Protein AF-A0A0F0CRZ2-F1 (afdb_monomer)

Solvent-accessible surface area (backbone atoms only — not comparable to full-atom values): 10918 Å² total; per-residue (Å²): 108,71,67,59,51,49,55,34,51,49,51,34,52,50,52,48,50,34,50,44,50,25,23,50,21,54,46,50,38,55,60,55,34,72,72,48,60,83,66,59,29,62,54,48,46,52,38,51,53,52,29,52,48,37,40,54,72,48,34,58,74,41,31,73,68,48,52,87,48,74,66,40,56,54,31,52,51,51,42,49,52,55,59,74,70,57,76,67,85,46,76,68,34,54,68,47,47,63,57,47,53,49,29,52,48,48,27,56,50,27,50,51,52,50,50,54,52,41,63,48,61,76,58,69,66,58,56,53,51,52,56,49,53,49,51,53,53,57,57,54,57,67,71,61,86,58,101,47,66,72,57,52,52,52,52,52,48,54,51,50,49,54,50,50,53,53,50,52,52,44,67,54,35,44,36,38,60,41,70,99,79,31,63,70,60,56,54,43,55,49,41,55,52,56,72,69,48,80,83,130

Foldseek 3Di:
DVVLLVVLVVLLVVLLVLLLQLLVLLLVLLVLLVQDDPPLSVQLNVLSLQLLVCCQPPCLVCLLVLDDDPRNVVSLVSNVCSLVPDDDDDPSCVVSSVVSVVSSVSNVVSVVVNSVSQPDADPVVVVVVLVVVLVVVLVVLVVDDDPDVVVSCVVSVVSNVVSVVSVVSSVQRRRQSDDPNHNDSVSSVVSSVVSPPPDD

pLDDT: mean 85.34, std 9.95, range [37.59, 95.88]

Radius of gyration: 24.31 Å; Cα contacts (8 Å, |Δi|>4): 171; chains: 1; bounding box: 57×29×72 Å

Structure (mmCIF, N/CA/C/O backbone):
data_AF-A0A0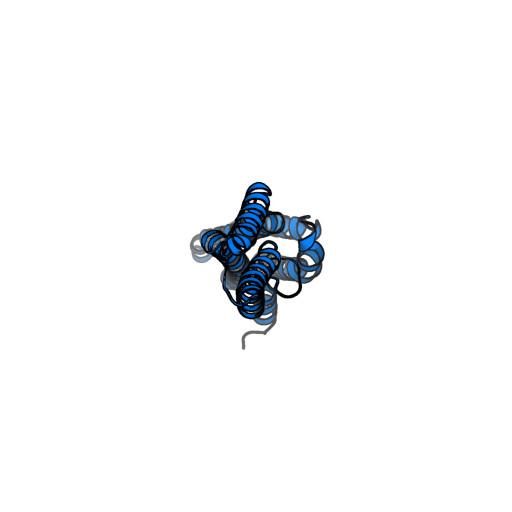F0CRZ2-F1
#
_entry.id   AF-A0A0F0CRZ2-F1
#
loop_
_atom_site.group_PDB
_atom_site.id
_atom_site.type_symbol
_atom_site.label_atom_id
_atom_site.label_alt_id
_atom_site.label_comp_id
_atom_site.label_asym_id
_atom_site.label_entity_id
_atom_site.label_seq_id
_atom_site.pdbx_PDB_ins_code
_atom_site.Cartn_x
_atom_site.Cartn_y
_atom_site.Cartn_z
_atom_site.occupancy
_atom_site.B_iso_or_equiv
_atom_site.auth_seq_id
_atom_site.auth_comp_id
_atom_site.auth_asym_id
_atom_site.auth_atom_id
_atom_site.pdbx_PDB_model_num
ATOM 1 N N . MET A 1 1 ? 15.630 11.771 -19.963 1.00 66.69 1 MET A N 1
ATOM 2 C CA . MET A 1 1 ? 15.440 10.400 -19.445 1.00 66.69 1 MET A CA 1
ATOM 3 C C . MET A 1 1 ? 15.588 10.324 -17.929 1.00 66.69 1 MET A C 1
ATOM 5 O O . MET A 1 1 ? 14.660 9.839 -17.307 1.00 66.69 1 MET A O 1
ATOM 9 N N . ALA A 1 2 ? 16.661 10.861 -17.325 1.00 78.25 2 ALA A N 1
ATOM 10 C CA . ALA A 1 2 ? 16.866 10.817 -15.865 1.00 78.25 2 ALA A CA 1
ATOM 11 C C . ALA A 1 2 ? 15.679 11.343 -15.028 1.00 78.25 2 ALA A C 1
ATOM 13 O O . ALA A 1 2 ? 15.342 10.747 -14.015 1.00 78.25 2 ALA A O 1
ATOM 14 N N . PHE A 1 3 ? 15.003 12.405 -15.483 1.00 82.06 3 PHE A N 1
ATOM 15 C CA . PHE A 1 3 ? 13.805 12.925 -14.813 1.00 82.06 3 PHE A CA 1
ATOM 16 C C . PHE A 1 3 ? 12.664 11.898 -14.734 1.00 82.06 3 PHE A C 1
ATOM 18 O O . PHE A 1 3 ? 12.083 11.722 -13.674 1.00 82.06 3 PHE A O 1
ATOM 25 N N . ILE A 1 4 ? 12.374 11.187 -15.829 1.00 82.56 4 ILE A N 1
ATOM 26 C CA . ILE A 1 4 ? 11.267 10.218 -15.868 1.00 82.56 4 ILE A CA 1
ATOM 27 C C . ILE A 1 4 ? 11.600 9.000 -15.008 1.00 82.56 4 ILE A C 1
ATOM 29 O O . ILE A 1 4 ? 10.761 8.585 -14.225 1.00 82.56 4 ILE A O 1
ATOM 33 N N . VAL A 1 5 ? 12.847 8.511 -15.065 1.00 83.12 5 VAL A N 1
ATOM 34 C CA . VAL A 1 5 ? 13.327 7.454 -14.155 1.00 83.12 5 VAL A CA 1
ATOM 35 C C . VAL A 1 5 ? 13.147 7.865 -12.691 1.00 83.12 5 VAL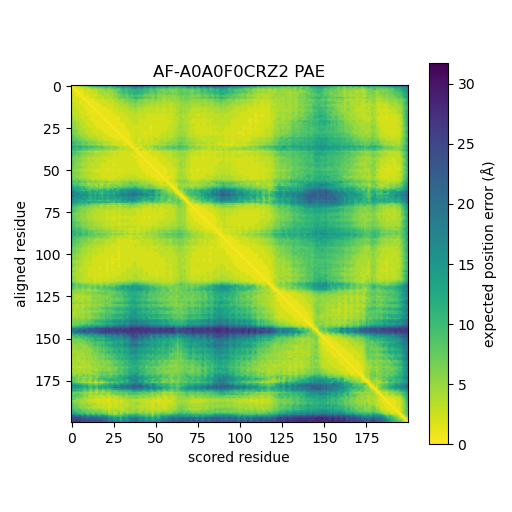 A C 1
ATOM 37 O O . VAL A 1 5 ? 12.744 7.049 -11.876 1.00 83.12 5 VAL A O 1
ATOM 40 N N . SER A 1 6 ? 13.425 9.127 -12.344 1.00 83.94 6 SER A N 1
ATOM 41 C CA . SER A 1 6 ? 13.250 9.619 -10.973 1.00 83.94 6 SER A CA 1
ATOM 42 C C . SER A 1 6 ? 11.786 9.639 -10.534 1.00 83.94 6 SER A C 1
ATOM 44 O O . SER A 1 6 ? 11.506 9.255 -9.406 1.00 83.94 6 SER A O 1
ATOM 46 N N . VAL A 1 7 ? 10.869 10.085 -11.401 1.00 84.62 7 VAL A N 1
ATOM 47 C CA . VAL A 1 7 ? 9.421 10.127 -11.110 1.00 84.62 7 VAL A CA 1
ATOM 48 C C . VAL A 1 7 ? 8.856 8.717 -10.937 1.00 84.62 7 VAL A C 1
ATOM 50 O O . VAL A 1 7 ? 8.055 8.462 -10.040 1.00 84.62 7 VAL A O 1
ATOM 53 N N . ASP A 1 8 ? 9.295 7.800 -11.788 1.00 82.88 8 ASP A N 1
ATOM 54 C CA . ASP A 1 8 ? 8.887 6.402 -11.766 1.00 82.88 8 ASP A CA 1
ATOM 55 C C . ASP A 1 8 ? 9.416 5.681 -10.514 1.00 82.88 8 ASP A C 1
ATOM 57 O O . ASP A 1 8 ? 8.663 5.073 -9.755 1.00 82.88 8 ASP A O 1
ATOM 61 N N . TYR A 1 9 ? 10.696 5.891 -10.189 1.00 85.62 9 TYR A N 1
ATOM 62 C CA . TYR A 1 9 ? 11.299 5.420 -8.942 1.00 85.62 9 TYR A CA 1
ATOM 63 C C . TYR A 1 9 ? 10.592 5.978 -7.697 1.00 85.62 9 TYR A C 1
ATOM 65 O O . TYR A 1 9 ? 10.345 5.244 -6.742 1.00 85.62 9 TYR A O 1
ATOM 73 N N . GLU A 1 10 ? 10.247 7.269 -7.687 1.00 86.44 10 GLU A N 1
ATOM 74 C CA . GLU A 1 10 ? 9.500 7.891 -6.588 1.00 86.44 10 GLU A CA 1
ATOM 75 C C . GLU A 1 10 ? 8.104 7.271 -6.434 1.00 86.44 10 GLU A C 1
ATOM 77 O O . GLU A 1 10 ? 7.669 6.999 -5.314 1.00 86.44 10 GLU A O 1
ATOM 82 N N . SER A 1 11 ? 7.436 6.976 -7.551 1.00 85.31 11 SER A N 1
ATOM 83 C CA . SER A 1 11 ? 6.132 6.307 -7.564 1.00 85.31 11 SER A CA 1
ATOM 84 C C . SER A 1 11 ? 6.228 4.886 -7.004 1.00 85.31 11 SER A C 1
ATOM 86 O O . SER A 1 11 ? 5.440 4.520 -6.133 1.00 85.31 11 SER A O 1
ATOM 88 N N . PHE A 1 12 ? 7.247 4.119 -7.403 1.00 85.56 12 PHE A N 1
ATOM 89 C CA . PHE A 1 12 ? 7.520 2.790 -6.852 1.00 85.56 12 PHE A CA 1
ATOM 90 C C . PHE A 1 12 ? 7.780 2.837 -5.337 1.00 85.56 12 PHE A C 1
ATOM 92 O O . PHE A 1 12 ? 7.162 2.108 -4.562 1.00 85.56 12 PHE A O 1
ATOM 99 N N . ARG A 1 13 ? 8.633 3.762 -4.880 1.00 89.00 13 ARG A N 1
ATOM 100 C CA . ARG A 1 13 ? 8.928 3.957 -3.449 1.00 89.00 13 ARG A CA 1
ATOM 101 C C . ARG A 1 13 ? 7.702 4.369 -2.642 1.00 89.00 13 ARG A C 1
ATOM 103 O O . ARG A 1 13 ? 7.552 3.949 -1.497 1.00 89.00 13 ARG A O 1
ATOM 110 N N . LYS A 1 14 ? 6.827 5.190 -3.221 1.00 90.00 14 LYS A N 1
ATOM 111 C CA . LYS A 1 14 ? 5.567 5.586 -2.589 1.00 90.00 14 LYS A CA 1
ATOM 112 C C . LYS A 1 14 ? 4.617 4.395 -2.446 1.00 90.00 14 LYS A C 1
ATOM 114 O O . LYS A 1 14 ? 3.981 4.269 -1.404 1.00 90.00 14 LYS A O 1
ATOM 119 N N . ALA A 1 15 ? 4.559 3.512 -3.444 1.00 87.94 15 ALA A N 1
ATOM 120 C CA . ALA A 1 15 ? 3.784 2.278 -3.361 1.00 87.94 15 ALA A CA 1
ATOM 121 C C . ALA A 1 15 ? 4.279 1.382 -2.211 1.00 87.94 15 ALA A C 1
ATOM 123 O O . ALA A 1 15 ? 3.467 0.961 -1.392 1.00 87.94 15 ALA A O 1
ATOM 124 N N . GLU A 1 16 ? 5.595 1.167 -2.078 1.00 89.06 16 GLU A N 1
ATOM 125 C CA . GLU A 1 16 ? 6.174 0.429 -0.938 1.00 89.06 16 GLU A CA 1
ATOM 126 C C . GLU A 1 16 ? 5.790 1.048 0.418 1.00 89.06 16 GLU A C 1
ATOM 128 O O . GLU A 1 16 ? 5.377 0.342 1.340 1.00 89.06 16 GLU A O 1
ATOM 133 N N . ASP A 1 17 ? 5.900 2.375 0.539 1.00 93.19 17 ASP A N 1
ATOM 134 C CA . ASP A 1 17 ? 5.592 3.106 1.773 1.00 93.19 17 ASP A CA 1
ATOM 135 C C . ASP A 1 17 ? 4.110 2.993 2.167 1.00 93.19 17 ASP A C 1
ATOM 137 O O . ASP A 1 17 ? 3.799 2.819 3.345 1.00 93.19 17 ASP A O 1
ATOM 141 N N . ILE A 1 18 ? 3.191 3.021 1.198 1.00 93.31 18 ILE A N 1
ATOM 142 C CA . ILE A 1 18 ? 1.753 2.828 1.442 1.00 93.31 18 ILE A CA 1
ATOM 143 C C . ILE A 1 18 ? 1.476 1.435 2.012 1.00 93.31 18 ILE A C 1
ATOM 145 O O . ILE A 1 18 ? 0.793 1.314 3.029 1.00 93.31 18 ILE A O 1
ATOM 149 N N . VAL A 1 19 ? 2.042 0.387 1.405 1.00 91.94 19 VAL A N 1
ATOM 150 C CA . VAL A 1 19 ? 1.852 -0.998 1.870 1.00 91.94 19 VAL A CA 1
ATOM 151 C C . VAL A 1 19 ? 2.420 -1.182 3.274 1.00 91.94 19 VAL A C 1
ATOM 153 O O . VAL A 1 19 ? 1.788 -1.793 4.137 1.00 91.94 19 VAL A O 1
ATOM 156 N N . PHE A 1 20 ? 3.591 -0.600 3.532 1.00 92.81 20 PHE A N 1
ATOM 157 C CA . PHE A 1 20 ? 4.205 -0.616 4.852 1.00 92.81 20 PHE A CA 1
ATOM 158 C C . PHE A 1 20 ? 3.351 0.120 5.896 1.00 92.81 20 PHE A C 1
ATOM 160 O O . PHE A 1 20 ? 3.160 -0.374 7.009 1.00 92.81 20 PHE A O 1
ATOM 167 N N . LYS A 1 21 ? 2.803 1.291 5.561 1.00 94.75 21 LYS A N 1
ATOM 168 C CA . LYS A 1 21 ? 1.919 2.053 6.456 1.00 94.75 21 LYS A CA 1
ATOM 169 C C . LYS A 1 21 ? 0.614 1.326 6.744 1.00 94.75 21 LYS A C 1
ATOM 171 O O . LYS A 1 21 ? 0.167 1.344 7.889 1.00 94.75 21 LYS A O 1
ATOM 176 N N . GLU A 1 22 ? 0.034 0.658 5.754 1.00 93.94 22 GLU A N 1
ATOM 177 C CA . GLU A 1 22 ? -1.162 -0.156 5.949 1.00 93.94 22 GLU A CA 1
ATOM 178 C C . GLU A 1 22 ? -0.896 -1.336 6.885 1.00 93.94 22 GLU A C 1
ATOM 180 O O . GLU A 1 22 ? -1.638 -1.526 7.848 1.00 93.94 22 GLU A O 1
ATOM 185 N N . ALA A 1 23 ? 0.196 -2.076 6.665 1.00 94.12 23 ALA A N 1
ATOM 186 C CA . ALA A 1 23 ? 0.606 -3.171 7.542 1.00 94.12 23 ALA A CA 1
ATOM 187 C C . ALA A 1 23 ? 0.804 -2.686 8.990 1.00 94.12 23 ALA A C 1
ATOM 189 O O . ALA A 1 23 ? 0.247 -3.260 9.926 1.00 94.12 23 ALA A O 1
ATOM 190 N N . ASN A 1 24 ? 1.512 -1.570 9.176 1.00 94.19 24 ASN A N 1
ATOM 191 C CA . ASN A 1 24 ? 1.695 -0.969 10.497 1.00 94.19 24 ASN A CA 1
ATOM 192 C C . ASN A 1 24 ? 0.374 -0.530 11.139 1.00 94.19 24 ASN A C 1
ATOM 194 O O . ASN A 1 24 ? 0.228 -0.619 12.355 1.00 94.19 24 ASN A O 1
ATOM 198 N N . ALA A 1 25 ? -0.585 -0.026 10.359 1.00 95.00 25 ALA A N 1
ATOM 199 C CA . ALA A 1 25 ? -1.890 0.360 10.882 1.00 95.00 25 ALA A CA 1
ATOM 200 C C . ALA A 1 25 ? -2.672 -0.866 11.382 1.00 95.00 25 ALA A C 1
ATOM 202 O O . ALA A 1 25 ? -3.213 -0.821 12.484 1.00 95.00 25 ALA A O 1
ATOM 203 N N . VAL A 1 26 ? -2.655 -1.980 10.638 1.00 94.56 26 VAL A N 1
ATOM 204 C CA . VAL A 1 26 ? -3.233 -3.271 11.069 1.00 94.56 26 VAL A CA 1
ATOM 205 C C . VAL A 1 26 ? -2.626 -3.717 12.404 1.00 94.56 26 VAL A C 1
ATOM 207 O O . VAL A 1 26 ? -3.362 -4.050 13.335 1.00 94.56 26 VAL A O 1
ATOM 210 N N . GLU A 1 27 ? -1.296 -3.687 12.523 1.00 93.75 27 GLU A N 1
ATOM 211 C CA . GLU A 1 27 ? -0.591 -4.081 13.748 1.00 93.75 27 GLU A CA 1
ATOM 212 C C . GLU A 1 27 ? -0.933 -3.167 14.932 1.00 93.75 27 GLU A C 1
ATOM 214 O O . GLU A 1 27 ? -1.264 -3.644 16.018 1.00 93.75 27 GLU A O 1
ATOM 219 N N . LYS A 1 28 ? -0.909 -1.846 14.721 1.00 93.75 28 LYS A N 1
ATOM 220 C CA . LYS A 1 28 ? -1.263 -0.866 15.755 1.00 93.75 28 LYS A CA 1
ATOM 221 C C . LYS A 1 28 ? -2.680 -1.069 16.260 1.00 93.75 28 LYS A C 1
ATOM 223 O O . LYS A 1 28 ? -2.876 -1.079 17.469 1.00 93.75 28 LYS A O 1
ATOM 228 N N . ILE A 1 29 ? -3.646 -1.287 15.365 1.00 94.00 29 ILE A N 1
ATOM 229 C CA . ILE A 1 29 ? -5.014 -1.566 15.795 1.00 94.00 29 ILE A CA 1
ATOM 230 C C . ILE A 1 29 ? -5.043 -2.837 16.647 1.00 94.00 29 ILE A C 1
ATOM 232 O O . ILE A 1 29 ? -5.620 -2.821 17.731 1.00 94.00 29 ILE A O 1
ATOM 236 N N . HIS A 1 30 ? -4.407 -3.923 16.199 1.00 92.88 30 HIS A N 1
ATOM 237 C CA . HIS A 1 30 ? -4.375 -5.168 16.966 1.00 92.88 30 HIS A CA 1
ATOM 238 C C . HIS A 1 30 ? -3.797 -4.972 18.379 1.00 92.88 30 HIS A C 1
ATOM 240 O O . HIS A 1 30 ? -4.370 -5.460 19.355 1.00 92.88 30 HIS A O 1
ATOM 246 N N . ASN A 1 31 ? -2.711 -4.208 18.499 1.00 91.25 31 ASN A N 1
ATOM 247 C CA . ASN A 1 31 ? -2.081 -3.897 19.779 1.00 91.25 31 ASN A CA 1
ATOM 248 C C . ASN A 1 31 ? -2.964 -2.997 20.661 1.00 91.25 31 ASN A C 1
ATOM 250 O O . ASN A 1 31 ? -3.133 -3.273 21.850 1.00 91.25 31 ASN A O 1
ATOM 254 N N . ASP A 1 32 ? -3.590 -1.966 20.085 1.00 91.56 32 ASP A N 1
ATOM 255 C CA . ASP A 1 32 ? -4.485 -1.049 20.801 1.00 91.56 32 ASP A CA 1
ATOM 256 C C . ASP A 1 32 ? -5.731 -1.769 21.339 1.00 91.56 32 ASP A C 1
ATOM 258 O O . ASP A 1 32 ? -6.228 -1.435 22.418 1.00 91.56 32 ASP A O 1
ATOM 262 N N . LEU A 1 33 ? -6.210 -2.813 20.647 1.00 92.56 33 LEU A N 1
ATOM 263 C CA . LEU A 1 33 ? -7.344 -3.628 21.097 1.00 92.56 33 LEU A CA 1
ATOM 264 C C . LEU A 1 33 ? -7.105 -4.301 22.456 1.00 92.56 33 LEU A C 1
ATOM 266 O O . LEU A 1 33 ? -8.073 -4.624 23.145 1.00 92.56 33 LEU A O 1
ATOM 270 N N . ALA A 1 34 ? -5.852 -4.476 22.894 1.00 90.62 34 ALA A N 1
ATOM 271 C CA . ALA A 1 34 ? -5.539 -5.013 24.219 1.00 90.62 34 ALA A CA 1
ATOM 272 C C . ALA A 1 34 ? -6.066 -4.143 25.376 1.00 90.62 34 ALA A C 1
ATOM 274 O O . ALA A 1 34 ? -6.222 -4.642 26.491 1.00 90.62 34 ALA A O 1
ATOM 275 N N . ILE A 1 35 ? -6.350 -2.864 25.114 1.00 91.50 35 ILE A N 1
ATOM 276 C CA . ILE A 1 35 ? -6.852 -1.890 26.091 1.00 91.50 35 ILE A CA 1
ATOM 277 C C . ILE A 1 35 ? -8.359 -2.053 26.334 1.00 91.50 35 ILE A C 1
ATOM 279 O O . ILE A 1 35 ? -8.854 -1.675 27.397 1.00 91.50 35 ILE A O 1
ATOM 283 N N . PHE A 1 36 ? -9.078 -2.622 25.367 1.00 92.56 36 PHE A N 1
ATOM 284 C CA . PHE A 1 36 ? -10.531 -2.723 25.374 1.00 92.56 36 PHE A CA 1
ATOM 285 C C . PHE A 1 36 ? -11.007 -4.073 25.921 1.00 92.56 36 PHE A C 1
ATOM 287 O O . PHE A 1 36 ? -10.306 -5.086 25.864 1.00 92.56 36 PHE A O 1
ATOM 294 N N . GLY A 1 37 ? -12.224 -4.081 26.465 1.00 90.62 37 GLY A N 1
ATOM 295 C CA . GLY A 1 37 ? -12.860 -5.286 26.991 1.00 90.62 37 GLY A CA 1
ATOM 296 C C . GLY A 1 37 ? -13.489 -6.181 25.918 1.00 90.62 37 GLY A C 1
ATOM 297 O O . GLY A 1 37 ? -13.705 -5.787 24.770 1.00 90.62 37 GLY A O 1
ATOM 298 N N . GLU A 1 38 ? -13.843 -7.399 26.325 1.00 90.38 38 GLU A N 1
ATOM 299 C CA . GLU A 1 38 ? -14.680 -8.297 25.523 1.00 90.38 38 GLU A CA 1
ATOM 300 C C . GLU A 1 38 ? -16.154 -7.837 25.517 1.00 90.38 38 GLU A C 1
ATOM 302 O O . GLU A 1 38 ? -16.613 -7.243 26.501 1.00 90.38 38 GLU A O 1
ATOM 307 N N . PRO A 1 39 ? -16.926 -8.106 24.443 1.00 90.31 39 PRO A N 1
ATOM 308 C CA . PRO A 1 39 ? -16.565 -8.865 23.232 1.00 90.31 39 PRO A CA 1
ATOM 309 C C . PRO A 1 39 ? -15.875 -8.035 22.131 1.00 90.31 39 PRO A C 1
ATOM 311 O O . PRO A 1 39 ? -15.426 -8.586 21.130 1.00 90.31 39 PRO A O 1
ATOM 314 N N . PHE A 1 40 ? -15.783 -6.712 22.299 1.00 91.94 40 PHE A N 1
ATOM 315 C CA . PHE A 1 40 ? -15.293 -5.794 21.264 1.00 91.94 40 PHE A CA 1
ATOM 316 C C . PHE A 1 40 ? -13.877 -6.140 20.788 1.00 91.94 40 PHE A C 1
ATOM 318 O O . PHE A 1 40 ? -13.620 -6.203 19.585 1.00 91.94 40 PHE A O 1
ATOM 325 N N . LYS A 1 41 ? -12.972 -6.427 21.731 1.00 91.94 41 LYS A N 1
ATOM 326 C CA . LYS A 1 41 ? -11.593 -6.831 21.437 1.00 91.94 41 LYS A CA 1
ATOM 327 C C . LYS A 1 41 ? -11.527 -8.029 20.484 1.00 91.94 41 LYS A C 1
ATOM 329 O O . LYS A 1 41 ? -10.849 -7.950 19.458 1.00 91.94 41 LYS A O 1
ATOM 334 N N . SER A 1 42 ? -12.192 -9.137 20.814 1.00 90.88 42 SER A N 1
ATOM 335 C CA . SER A 1 42 ? -12.114 -10.362 20.010 1.00 90.88 42 SER A CA 1
ATOM 336 C C . SER A 1 42 ? -12.811 -10.231 18.655 1.00 90.88 42 SER A C 1
ATOM 338 O O . SER A 1 42 ? -12.310 -10.765 17.663 1.00 90.88 42 SER A O 1
ATOM 340 N N . GLU A 1 43 ? -13.921 -9.493 18.584 1.00 92.56 43 GLU A N 1
ATOM 341 C CA . GLU A 1 43 ? -14.627 -9.226 17.329 1.00 92.56 43 GLU A CA 1
ATOM 342 C C . GLU A 1 43 ? -13.759 -8.425 16.357 1.00 92.56 43 GLU A C 1
ATOM 344 O O . GLU A 1 43 ? -13.490 -8.899 15.253 1.00 92.56 43 GLU A O 1
ATOM 349 N N . VAL A 1 44 ? -13.249 -7.263 16.775 1.00 93.12 44 VAL A N 1
ATOM 350 C CA . VAL A 1 44 ? -12.446 -6.398 15.896 1.00 93.12 44 VAL A CA 1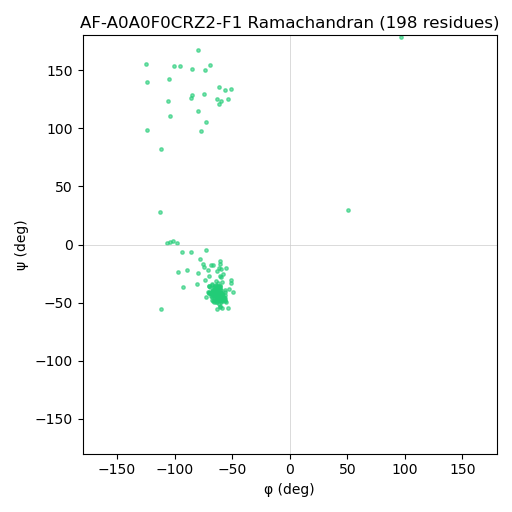
ATOM 351 C C . VAL A 1 44 ? -11.117 -7.061 15.529 1.00 93.12 44 VAL A C 1
ATOM 353 O O . VAL A 1 44 ? -10.708 -7.006 14.370 1.00 93.12 44 VAL A O 1
ATOM 356 N N . SER A 1 45 ? -10.473 -7.755 16.472 1.00 92.19 45 SER A N 1
ATOM 357 C CA . SER A 1 45 ? -9.214 -8.467 16.217 1.00 92.19 45 SER A CA 1
ATOM 358 C C . SER A 1 45 ? -9.379 -9.532 15.129 1.00 92.19 45 SER A C 1
ATOM 360 O O . SER A 1 45 ? -8.594 -9.591 14.179 1.00 92.19 45 SER A O 1
ATOM 362 N N . ARG A 1 46 ? -10.455 -10.328 15.201 1.00 92.44 46 ARG A N 1
ATOM 363 C CA . ARG A 1 46 ? -10.771 -11.334 14.181 1.00 92.44 46 ARG A CA 1
ATOM 364 C C . ARG A 1 46 ? -11.031 -10.698 12.817 1.00 92.44 46 ARG A C 1
ATOM 366 O O . ARG A 1 46 ? -10.521 -11.196 11.815 1.00 92.44 46 ARG A O 1
ATOM 373 N N . GLU A 1 47 ? -11.819 -9.625 12.761 1.00 93.56 47 GLU A N 1
ATOM 374 C CA . GLU A 1 47 ? -12.129 -8.963 11.489 1.00 93.56 47 GLU A CA 1
ATOM 375 C C . GLU A 1 47 ? -10.883 -8.341 10.842 1.00 93.56 47 GLU A C 1
ATOM 377 O O . GLU A 1 47 ? -10.733 -8.428 9.626 1.00 93.56 47 GLU A O 1
ATOM 382 N N . ILE A 1 48 ? -9.950 -7.800 11.629 1.00 93.75 48 ILE A N 1
ATOM 383 C CA . ILE A 1 48 ? -8.693 -7.227 11.122 1.00 93.75 48 ILE A CA 1
ATOM 384 C C . ILE A 1 48 ? -7.747 -8.294 10.582 1.00 93.75 48 ILE A C 1
ATOM 386 O O . ILE A 1 48 ? -7.170 -8.119 9.509 1.00 93.75 48 ILE A O 1
ATOM 390 N N . VAL A 1 49 ? -7.618 -9.430 11.269 1.00 92.50 49 VAL A N 1
ATOM 391 C CA . VAL A 1 49 ? -6.822 -10.553 10.755 1.00 92.50 49 VAL A CA 1
ATOM 392 C C . VAL A 1 49 ? -7.436 -11.100 9.465 1.00 92.50 49 VAL A C 1
ATOM 394 O O . VAL A 1 49 ? -6.716 -11.382 8.507 1.00 92.50 49 VAL A O 1
ATOM 397 N N . ASN A 1 50 ? -8.764 -11.219 9.405 1.00 92.94 50 ASN A N 1
ATOM 398 C CA . ASN A 1 50 ? -9.461 -11.649 8.194 1.00 92.94 50 ASN A CA 1
ATOM 399 C C . ASN A 1 50 ? -9.321 -10.632 7.053 1.00 92.94 50 ASN A C 1
ATOM 401 O O . ASN A 1 50 ? -9.180 -11.036 5.901 1.00 92.94 50 ASN A O 1
ATOM 405 N N . TYR A 1 51 ? -9.326 -9.332 7.361 1.00 93.19 51 TYR A N 1
ATOM 406 C CA . TYR A 1 51 ? -9.020 -8.265 6.412 1.00 93.19 51 TYR A CA 1
ATOM 407 C C . TYR A 1 51 ? -7.616 -8.441 5.831 1.00 93.19 51 TYR A C 1
ATOM 409 O O . TYR A 1 51 ? -7.485 -8.572 4.617 1.00 93.19 51 TYR A O 1
ATOM 417 N N . ALA A 1 52 ? -6.592 -8.544 6.681 1.00 92.25 52 ALA A N 1
ATOM 418 C CA . ALA A 1 52 ? -5.207 -8.691 6.243 1.00 92.25 52 ALA A CA 1
ATOM 419 C C . ALA A 1 52 ? -5.013 -9.946 5.373 1.00 92.25 52 ALA A C 1
ATOM 421 O O . ALA A 1 52 ? -4.409 -9.871 4.306 1.00 92.25 52 ALA A O 1
ATOM 422 N N . LYS A 1 53 ? -5.606 -11.084 5.762 1.00 91.81 53 LYS A N 1
ATOM 423 C CA . LYS A 1 53 ? -5.607 -12.304 4.936 1.00 91.81 53 LYS A CA 1
ATOM 424 C C . LYS A 1 53 ? -6.309 -12.098 3.600 1.00 91.81 53 LYS A C 1
ATOM 426 O O . LYS A 1 53 ? -5.771 -12.473 2.569 1.00 91.81 53 LYS A O 1
ATOM 431 N N . SER A 1 54 ? -7.483 -11.465 3.601 1.00 90.56 54 SER A N 1
ATOM 432 C CA . SER A 1 54 ? -8.219 -11.192 2.367 1.00 90.56 54 SER A CA 1
ATOM 433 C C . SER A 1 54 ? -7.450 -10.272 1.420 1.00 90.56 54 SER A C 1
ATOM 435 O O . SER A 1 54 ? -7.614 -10.402 0.209 1.00 90.56 54 SER A O 1
ATOM 437 N N . VAL A 1 55 ? -6.658 -9.337 1.948 1.00 89.69 55 VAL A N 1
ATOM 438 C CA . VAL A 1 55 ? -5.795 -8.473 1.139 1.00 89.69 55 VAL A CA 1
ATOM 439 C C . VAL A 1 55 ? -4.708 -9.300 0.455 1.00 89.69 55 VAL A C 1
ATOM 441 O O . VAL A 1 55 ? -4.554 -9.195 -0.755 1.00 89.69 55 VAL A O 1
ATOM 444 N N . VAL A 1 56 ? -4.005 -10.157 1.196 1.00 89.31 56 VAL A N 1
ATOM 445 C CA . VAL A 1 56 ? -2.926 -10.994 0.644 1.00 89.31 56 VAL A CA 1
ATOM 446 C C . VAL A 1 56 ? -3.466 -12.041 -0.339 1.00 89.31 56 VAL A C 1
ATOM 448 O O . VAL A 1 56 ? -2.950 -12.183 -1.442 1.00 89.31 56 VAL A O 1
ATOM 451 N N . GLU A 1 57 ? -4.518 -12.768 0.041 1.00 86.8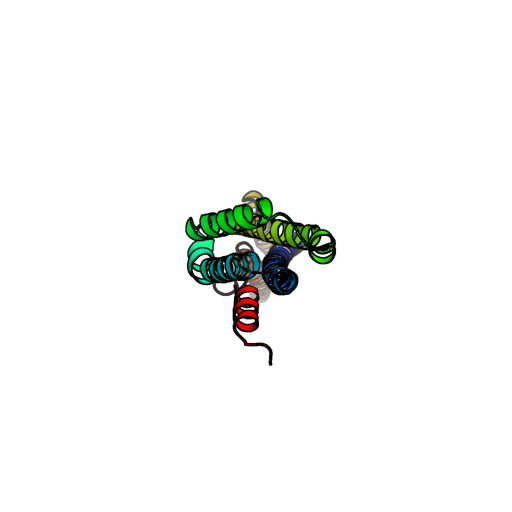1 57 GLU A N 1
ATOM 452 C CA . GLU A 1 57 ? -5.015 -13.928 -0.712 1.00 86.81 57 GLU A CA 1
ATOM 453 C C . GLU A 1 57 ? -5.890 -13.547 -1.913 1.00 86.81 57 GLU A C 1
ATOM 455 O O . GLU A 1 57 ? -5.871 -14.253 -2.919 1.00 86.81 57 GLU A O 1
ATOM 460 N N . ASN A 1 58 ? -6.664 -12.458 -1.817 1.00 83.25 58 ASN A N 1
ATOM 461 C CA . ASN A 1 58 ? -7.614 -12.071 -2.865 1.00 83.25 58 ASN A CA 1
ATOM 462 C C . ASN A 1 58 ? -7.189 -10.780 -3.570 1.00 83.25 58 ASN A C 1
ATOM 464 O O . ASN A 1 58 ? -7.045 -10.772 -4.790 1.00 83.25 58 ASN A O 1
ATOM 468 N N . GLU A 1 59 ? -6.969 -9.686 -2.826 1.00 83.00 59 GLU A N 1
ATOM 469 C CA . GLU A 1 59 ? -6.666 -8.397 -3.466 1.00 83.00 59 GLU A CA 1
ATOM 470 C C . GLU A 1 59 ? -5.309 -8.397 -4.161 1.00 83.00 59 GLU A C 1
ATOM 472 O O . GLU A 1 59 ? -5.222 -7.869 -5.259 1.00 83.00 59 GLU A O 1
ATOM 477 N N . TRP A 1 60 ? -4.272 -8.998 -3.571 1.00 83.44 60 TRP A N 1
ATOM 478 C CA . TRP A 1 60 ? -2.924 -8.991 -4.147 1.00 83.44 60 TRP A CA 1
ATOM 479 C C . TRP A 1 60 ? -2.823 -9.793 -5.443 1.00 83.44 60 TRP A C 1
ATOM 481 O O . TRP A 1 60 ? -2.108 -9.403 -6.359 1.00 83.44 60 TRP A O 1
ATOM 491 N N . VAL A 1 61 ? -3.576 -10.892 -5.549 1.00 76.94 61 VAL A N 1
ATOM 492 C CA . VAL A 1 61 ? -3.632 -11.713 -6.768 1.00 76.94 61 VAL A CA 1
ATOM 493 C C . VAL A 1 61 ? -4.338 -10.961 -7.900 1.00 76.94 61 VAL A C 1
ATOM 495 O O . VAL A 1 61 ? -3.934 -11.057 -9.059 1.00 76.94 61 VAL A O 1
ATOM 498 N N . GLU A 1 62 ? -5.370 -10.176 -7.576 1.00 73.38 62 GLU A N 1
ATOM 499 C CA . GLU A 1 62 ? -6.173 -9.433 -8.556 1.00 73.38 62 GLU A CA 1
ATOM 500 C C . GLU A 1 62 ? -5.767 -7.956 -8.717 1.00 73.38 62 GLU A C 1
ATOM 502 O O . GLU A 1 62 ? -6.358 -7.243 -9.535 1.00 73.38 62 GLU A O 1
ATOM 507 N N . ILE A 1 63 ? -4.741 -7.487 -7.997 1.00 70.69 63 ILE A N 1
ATOM 508 C CA . ILE A 1 63 ? -4.351 -6.068 -7.940 1.00 70.69 63 ILE A CA 1
ATOM 509 C C . ILE A 1 63 ? -3.984 -5.507 -9.320 1.00 70.69 63 ILE A C 1
ATOM 511 O O . ILE A 1 63 ? -4.244 -4.337 -9.600 1.00 70.69 63 ILE A O 1
ATOM 515 N N . ASN A 1 64 ? -3.499 -6.378 -10.214 1.00 61.88 64 ASN A N 1
ATOM 516 C CA . ASN A 1 64 ? -3.180 -6.093 -11.618 1.00 61.88 64 ASN A CA 1
ATOM 517 C C . ASN A 1 64 ? -4.382 -5.628 -12.453 1.00 61.88 64 ASN A C 1
ATOM 519 O O . ASN A 1 64 ? -4.206 -5.096 -13.546 1.00 61.88 64 ASN A O 1
ATOM 523 N N . HIS A 1 65 ? -5.608 -5.846 -11.978 1.00 61.41 65 HIS A N 1
ATOM 524 C CA . HIS A 1 65 ? -6.825 -5.417 -12.663 1.00 61.41 65 HIS A CA 1
ATOM 525 C C . HIS A 1 65 ? -7.440 -4.144 -12.072 1.00 61.41 65 HIS A C 1
ATOM 527 O O . HIS A 1 65 ? -8.510 -3.741 -12.533 1.00 61.41 65 HIS A O 1
ATOM 533 N N . SER A 1 66 ? -6.801 -3.530 -11.067 1.00 61.59 66 SER A N 1
ATOM 534 C CA . SER A 1 66 ? -7.278 -2.323 -10.368 1.00 61.59 66 SER A CA 1
ATOM 535 C C . SER A 1 66 ? -8.733 -2.437 -9.886 1.00 61.59 66 SER A C 1
ATOM 537 O O . SER A 1 66 ? -9.470 -1.451 -9.832 1.00 61.59 66 SER A O 1
ATOM 539 N N . LYS A 1 67 ? -9.183 -3.659 -9.572 1.00 62.72 67 LYS A N 1
ATOM 540 C CA . LYS A 1 67 ? -10.543 -3.919 -9.099 1.00 62.72 67 LYS A CA 1
ATOM 541 C C . LYS A 1 67 ? -10.512 -4.201 -7.602 1.00 62.72 67 LYS A C 1
ATOM 543 O O . LYS A 1 67 ? -9.822 -5.130 -7.190 1.00 62.72 67 LYS A O 1
ATOM 548 N N . PRO A 1 68 ? -11.257 -3.439 -6.783 1.00 63.81 68 PRO A N 1
ATOM 549 C CA . PRO A 1 68 ? -11.429 -3.792 -5.383 1.00 63.81 68 PRO A CA 1
ATOM 550 C C . PRO A 1 68 ? -12.123 -5.151 -5.283 1.00 63.81 68 PRO A C 1
ATOM 552 O O . PRO A 1 68 ? -13.104 -5.417 -5.987 1.00 63.81 68 PRO A O 1
ATOM 555 N N . HIS A 1 69 ? -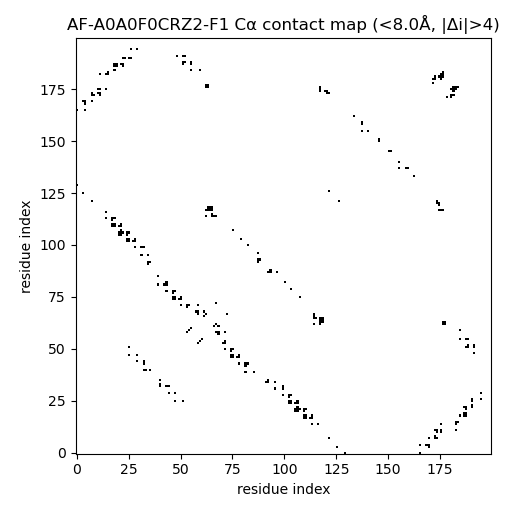11.620 -6.013 -4.400 1.00 70.56 69 HIS A N 1
ATOM 556 C CA . HIS A 1 69 ? -12.269 -7.287 -4.142 1.00 70.56 69 HIS A CA 1
ATOM 557 C C . HIS A 1 69 ? -13.360 -7.103 -3.078 1.00 70.56 69 HIS A C 1
ATOM 559 O O . HIS A 1 69 ? -13.105 -6.657 -1.956 1.00 70.56 69 HIS A O 1
ATOM 565 N N . ASN A 1 70 ? -14.587 -7.526 -3.401 1.00 74.75 70 ASN A N 1
ATOM 566 C CA . ASN A 1 70 ? -15.777 -7.349 -2.554 1.00 74.75 70 ASN A CA 1
ATOM 567 C C . ASN A 1 70 ? -15.637 -7.914 -1.123 1.00 74.75 70 ASN A C 1
ATOM 569 O O . ASN A 1 70 ? -16.426 -7.566 -0.244 1.00 74.75 70 ASN A O 1
ATOM 573 N N . SER A 1 71 ? -14.705 -8.840 -0.873 1.00 80.31 71 SER A N 1
ATOM 574 C CA . SER A 1 71 ? -14.492 -9.424 0.460 1.00 80.31 71 SER A CA 1
ATOM 575 C C . SER A 1 71 ? -13.829 -8.448 1.433 1.00 80.31 71 SER A C 1
ATOM 577 O O . SER A 1 71 ? -14.298 -8.324 2.565 1.00 80.31 71 SER A O 1
ATOM 579 N N . ALA A 1 72 ? -12.784 -7.741 0.998 1.00 83.69 72 ALA A N 1
ATOM 580 C CA . ALA A 1 72 ? -12.038 -6.803 1.829 1.00 83.69 72 ALA A CA 1
ATOM 581 C C . ALA A 1 72 ? -12.871 -5.555 2.153 1.00 83.69 72 ALA A C 1
ATOM 583 O O . ALA A 1 72 ? -12.856 -5.103 3.294 1.00 83.69 72 ALA A O 1
ATOM 584 N N . ASP A 1 73 ? -13.699 -5.081 1.214 1.00 86.31 73 ASP A N 1
ATOM 585 C CA . ASP A 1 73 ? -14.664 -4.000 1.473 1.00 86.31 73 ASP A CA 1
ATOM 586 C C . ASP A 1 73 ? -15.666 -4.377 2.565 1.00 86.31 73 ASP A C 1
ATOM 588 O O . ASP A 1 73 ? -15.906 -3.613 3.500 1.00 86.31 73 ASP A O 1
ATOM 592 N N . LYS A 1 74 ? -16.229 -5.590 2.491 1.00 89.88 74 LYS A N 1
ATOM 593 C CA . LYS A 1 74 ? -17.164 -6.086 3.511 1.00 89.88 74 LYS A CA 1
ATOM 594 C C . LYS A 1 74 ? -16.501 -6.226 4.880 1.00 89.88 74 LYS A C 1
ATOM 596 O O . LYS A 1 74 ? -17.170 -6.027 5.888 1.00 89.88 74 LYS A O 1
ATOM 601 N N . LEU A 1 75 ? -15.230 -6.625 4.922 1.00 91.62 75 LEU A N 1
ATOM 602 C CA . LEU A 1 75 ? -14.447 -6.733 6.156 1.00 91.62 75 LEU A CA 1
ATOM 603 C C . LEU A 1 75 ? -14.189 -5.352 6.763 1.00 91.62 75 LEU A C 1
ATOM 605 O O . LEU A 1 75 ? -14.464 -5.146 7.944 1.00 91.62 75 LEU A O 1
ATOM 609 N N . LEU A 1 76 ? -13.753 -4.395 5.943 1.00 91.31 76 LEU A N 1
ATOM 610 C CA . LEU A 1 76 ? -13.514 -3.018 6.362 1.00 91.31 76 LEU A CA 1
ATOM 611 C C . LEU A 1 76 ? -14.794 -2.365 6.900 1.00 91.31 76 LEU A C 1
ATOM 613 O O . LEU A 1 76 ? -14.768 -1.730 7.952 1.00 91.31 76 LEU A O 1
ATOM 617 N N . GLU A 1 77 ? -15.931 -2.596 6.240 1.00 92.31 77 GLU A N 1
ATOM 618 C CA . GLU A 1 77 ? -17.232 -2.104 6.693 1.00 92.31 77 GLU A CA 1
ATOM 619 C C . GLU A 1 77 ? -17.648 -2.707 8.041 1.00 92.31 77 GLU A C 1
ATOM 621 O O . GLU A 1 77 ? -18.138 -1.988 8.912 1.00 92.31 77 GLU A O 1
ATOM 626 N N . ARG A 1 78 ? -17.412 -4.007 8.269 1.00 93.06 78 ARG A N 1
ATOM 627 C CA . ARG A 1 78 ? -17.679 -4.620 9.581 1.00 93.06 78 ARG A CA 1
ATOM 628 C C . ARG A 1 78 ? -16.810 -4.008 10.674 1.00 93.06 78 ARG A C 1
ATOM 630 O O . ARG A 1 78 ? -17.342 -3.645 11.721 1.00 93.06 78 ARG A O 1
ATOM 637 N N . ILE A 1 79 ? -15.511 -3.828 10.420 1.00 93.38 79 ILE A N 1
ATOM 638 C CA . ILE A 1 79 ? -14.595 -3.154 11.356 1.00 93.38 79 ILE A CA 1
ATOM 639 C C . ILE A 1 79 ? -15.110 -1.745 11.670 1.00 93.38 79 ILE A C 1
ATOM 641 O O . ILE A 1 79 ? -15.211 -1.376 12.840 1.00 93.38 79 ILE A O 1
ATOM 645 N N . ARG A 1 80 ? -15.507 -0.982 10.642 1.00 94.06 80 ARG A N 1
ATOM 646 C CA . ARG A 1 80 ? -16.074 0.364 10.790 1.00 94.06 80 ARG A CA 1
ATOM 647 C C . ARG A 1 80 ? -17.280 0.376 11.715 1.00 94.06 80 ARG A C 1
ATOM 649 O O . ARG A 1 80 ? -17.340 1.204 12.618 1.00 94.06 80 ARG A O 1
ATOM 656 N N . VAL A 1 81 ? -18.232 -0.527 11.485 1.00 94.38 81 VAL A N 1
ATOM 657 C CA . VAL A 1 81 ? -19.453 -0.636 12.290 1.00 94.38 81 VAL A CA 1
ATOM 658 C C . VAL A 1 81 ? -19.106 -0.962 13.739 1.00 94.38 81 VAL A C 1
ATOM 660 O O . VAL A 1 81 ? -19.592 -0.267 14.629 1.00 94.38 81 VAL A O 1
ATOM 663 N N . HIS A 1 82 ? -18.234 -1.944 13.989 1.00 93.00 82 HIS A N 1
ATOM 664 C CA . HIS A 1 82 ? -17.818 -2.285 15.351 1.00 93.00 82 HIS A CA 1
ATOM 665 C C . HIS A 1 82 ? -17.162 -1.099 16.057 1.00 93.00 82 HIS A C 1
ATOM 667 O O . HIS A 1 82 ? -17.571 -0.765 17.165 1.00 93.00 82 HIS A O 1
ATOM 673 N N . ILE A 1 83 ? -16.195 -0.431 15.416 1.00 93.12 83 ILE A N 1
ATOM 674 C CA . ILE A 1 83 ? -15.517 0.728 16.007 1.00 93.12 83 ILE A CA 1
ATOM 675 C C . ILE A 1 83 ? -16.539 1.832 16.284 1.00 93.12 83 ILE A C 1
ATOM 677 O O . ILE A 1 83 ? -16.664 2.250 17.422 1.00 93.12 83 ILE A O 1
ATOM 681 N N . TYR A 1 84 ? -17.332 2.250 15.295 1.00 93.31 84 TYR A N 1
ATOM 682 C CA . TYR A 1 84 ? -18.181 3.445 15.401 1.00 93.31 84 TYR A CA 1
ATOM 683 C C . TYR A 1 84 ? -19.376 3.276 16.348 1.00 93.31 84 TYR A C 1
ATOM 685 O O . TYR A 1 84 ? -19.930 4.274 16.804 1.00 93.31 84 TYR A O 1
ATOM 693 N N . THR A 1 85 ? -19.796 2.039 16.615 1.00 93.12 85 THR A N 1
ATOM 694 C CA . THR A 1 85 ? -20.887 1.734 17.555 1.00 93.12 85 THR A CA 1
ATOM 695 C C . THR A 1 85 ? -20.392 1.426 18.966 1.00 93.12 85 THR A C 1
ATOM 697 O O . THR A 1 85 ? -21.207 1.280 19.875 1.00 93.12 85 THR A O 1
ATOM 700 N N . TYR A 1 86 ? -19.075 1.339 19.172 1.00 93.38 86 TYR A N 1
ATOM 701 C CA . TYR A 1 86 ? -18.506 1.092 20.486 1.00 93.38 86 TYR A CA 1
ATOM 702 C C . TYR A 1 86 ? -18.579 2.343 21.364 1.00 93.38 86 TYR A C 1
ATOM 704 O O . TYR A 1 86 ? -18.122 3.421 20.987 1.00 93.38 86 TYR A O 1
ATOM 712 N N . GLU A 1 87 ? -19.104 2.176 22.576 1.00 92.81 87 GLU A N 1
ATOM 713 C CA . GLU A 1 87 ? -19.115 3.210 23.607 1.00 92.81 87 GLU A CA 1
ATOM 714 C C . GLU A 1 87 ? -18.044 2.900 24.669 1.00 92.81 87 GLU A C 1
ATOM 716 O O . GLU A 1 87 ? -18.200 1.939 25.432 1.00 92.81 87 GLU A O 1
ATOM 721 N N . PRO A 1 88 ? -16.957 3.695 24.752 1.00 92.31 88 PRO A N 1
ATOM 722 C CA . PRO A 1 88 ? -15.911 3.517 25.756 1.00 92.31 88 PRO A CA 1
ATOM 723 C C . PRO A 1 88 ? -16.440 3.636 27.189 1.00 92.31 88 PRO A C 1
ATOM 725 O O . PRO A 1 88 ? -17.001 4.664 27.580 1.00 92.31 88 PRO A O 1
ATOM 728 N N . LYS A 1 89 ? -16.221 2.599 28.004 1.00 91.81 89 LYS A N 1
ATOM 729 C CA . LYS A 1 89 ? -16.772 2.503 29.367 1.00 91.81 89 LYS A CA 1
ATOM 730 C C . LYS A 1 89 ? -15.816 3.038 30.423 1.00 91.81 89 LYS A C 1
ATOM 732 O O . LYS A 1 89 ? -16.249 3.642 31.402 1.00 91.81 89 LYS A O 1
ATOM 737 N N . THR A 1 90 ? -14.518 2.808 30.239 1.00 93.50 90 THR A N 1
ATOM 738 C CA . THR A 1 90 ? -13.479 3.213 31.195 1.00 93.50 90 THR A CA 1
ATOM 739 C C . THR A 1 90 ? -12.778 4.496 30.750 1.00 93.50 90 THR A C 1
ATOM 741 O O . THR A 1 90 ? -12.693 4.788 29.560 1.00 93.50 90 THR A O 1
ATOM 744 N N . GLU A 1 91 ? -12.224 5.265 31.693 1.00 94.19 91 GLU A N 1
ATOM 745 C CA . GLU A 1 91 ? -11.416 6.455 31.362 1.00 94.19 91 GLU A CA 1
ATOM 746 C C . GLU A 1 91 ? -10.199 6.100 30.496 1.00 94.19 91 GLU A C 1
ATOM 748 O O . GLU A 1 91 ? -9.816 6.859 29.608 1.00 94.19 91 GLU A O 1
ATOM 753 N N . ARG A 1 92 ? -9.636 4.900 30.698 1.00 92.75 92 ARG A N 1
ATOM 754 C CA . ARG A 1 92 ? -8.568 4.368 29.848 1.00 92.75 92 ARG A CA 1
ATOM 755 C C . ARG A 1 92 ? -9.060 4.160 28.415 1.00 92.75 92 ARG A C 1
ATOM 757 O O . ARG A 1 92 ? -8.417 4.639 27.490 1.00 92.75 92 ARG A O 1
ATOM 764 N N . GLU A 1 93 ? -10.199 3.500 28.221 1.00 94.31 93 GLU A N 1
ATOM 765 C CA . GLU A 1 93 ? -10.772 3.312 26.882 1.00 94.31 93 GLU A CA 1
ATOM 766 C C . GLU A 1 93 ? -11.101 4.649 26.212 1.00 94.31 93 GLU A C 1
ATOM 768 O O . GLU A 1 93 ? -10.776 4.827 25.046 1.00 94.31 93 GLU A O 1
ATOM 773 N N . LYS A 1 94 ? -11.680 5.618 26.934 1.00 94.50 94 LYS A N 1
ATOM 774 C CA . LYS A 1 94 ? -11.980 6.953 26.383 1.00 94.50 94 LYS A CA 1
ATOM 775 C C . LYS A 1 94 ? -10.729 7.677 25.894 1.00 94.50 94 LYS A C 1
ATOM 777 O O . LYS A 1 94 ? -10.777 8.333 24.859 1.00 94.50 94 LYS A O 1
ATOM 782 N N . PHE A 1 95 ? -9.624 7.553 26.627 1.00 95.50 95 PHE A N 1
ATOM 783 C CA . PHE A 1 95 ? -8.349 8.153 26.245 1.00 95.50 95 PHE A CA 1
ATOM 784 C C . PHE A 1 95 ? -7.753 7.501 24.988 1.00 95.50 95 PHE A C 1
ATOM 786 O O . PHE A 1 95 ? -7.223 8.205 24.133 1.00 95.50 95 PHE A O 1
ATOM 793 N N . PHE A 1 96 ? -7.858 6.174 24.855 1.00 94.06 96 PHE A N 1
ATOM 794 C CA . PHE A 1 96 ? -7.254 5.425 23.745 1.00 94.06 96 PHE A CA 1
ATOM 795 C C . PHE A 1 96 ? -8.149 5.275 22.504 1.00 94.06 96 PHE A C 1
ATOM 797 O O . PHE A 1 96 ? -7.642 5.085 21.402 1.00 94.06 96 PHE A O 1
ATOM 804 N N . TYR A 1 97 ? -9.469 5.405 22.641 1.00 95.50 97 TYR A N 1
ATOM 805 C CA . TYR A 1 97 ? -10.424 5.249 21.540 1.00 95.50 97 TYR A CA 1
ATOM 806 C C . TYR A 1 97 ? -10.165 6.172 20.328 1.00 95.50 97 TYR A C 1
ATOM 808 O O . TYR A 1 97 ? -10.251 5.688 19.198 1.00 95.50 97 TYR A O 1
ATOM 816 N N . PRO A 1 98 ? -9.763 7.450 20.492 1.00 95.06 98 PRO A N 1
ATOM 817 C CA . PRO A 1 98 ? -9.367 8.286 19.358 1.00 95.06 98 PRO A CA 1
ATOM 818 C C . PRO A 1 98 ? -8.167 7.738 18.570 1.00 95.06 98 PRO A C 1
ATOM 820 O O . PRO A 1 98 ? -8.149 7.856 17.348 1.00 95.06 98 PRO A O 1
ATOM 823 N N . PHE A 1 99 ? -7.192 7.110 19.237 1.00 93.94 99 PHE A N 1
ATOM 824 C CA . PHE A 1 99 ? -6.024 6.515 18.573 1.00 93.94 99 PHE A CA 1
ATOM 825 C C . PHE A 1 99 ? -6.415 5.279 17.760 1.00 93.94 99 PHE A C 1
ATOM 827 O O . PHE A 1 99 ? -5.985 5.134 16.618 1.00 93.94 99 PHE A O 1
ATOM 834 N N . LEU A 1 100 ? -7.307 4.445 18.305 1.00 94.88 100 LEU A N 1
ATOM 835 C CA . LEU A 1 100 ? -7.891 3.317 17.580 1.00 94.88 100 LEU A CA 1
ATOM 836 C C . LEU A 1 100 ? -8.611 3.784 16.303 1.00 94.88 100 LEU A C 1
ATOM 838 O O . LEU A 1 100 ? -8.425 3.205 15.231 1.00 94.88 100 LEU A O 1
ATOM 842 N N . LEU A 1 101 ? -9.415 4.847 16.410 1.00 95.38 101 LEU A N 1
ATOM 843 C CA . LEU A 1 101 ? -10.138 5.423 15.277 1.00 95.38 101 LEU A CA 1
ATOM 844 C C . LEU A 1 101 ? -9.184 5.979 14.209 1.00 95.38 101 LEU A C 1
ATOM 846 O O . LEU A 1 101 ? -9.427 5.792 13.018 1.00 95.38 101 LEU A O 1
ATOM 850 N N . GLU A 1 102 ? -8.104 6.638 14.626 1.00 95.75 102 GLU A N 1
ATOM 851 C CA . GLU A 1 102 ? -7.087 7.181 13.723 1.00 95.75 102 GLU A CA 1
ATOM 852 C C . GLU A 1 102 ? -6.308 6.078 12.999 1.00 95.75 102 GLU A C 1
ATOM 854 O O . GLU A 1 102 ? -6.102 6.152 11.787 1.00 95.75 102 GLU A O 1
ATOM 859 N N . ASN A 1 103 ? -5.936 5.011 13.710 1.00 94.81 103 ASN A N 1
ATOM 860 C CA . ASN A 1 103 ? -5.271 3.862 13.101 1.00 94.81 103 ASN A CA 1
ATOM 861 C C . ASN A 1 103 ? -6.200 3.153 12.097 1.00 94.81 103 ASN A C 1
ATOM 863 O O . ASN A 1 103 ? -5.757 2.785 11.009 1.00 94.81 103 ASN A O 1
ATOM 867 N N . TYR A 1 104 ? -7.500 3.038 12.401 1.00 95.50 104 TYR A N 1
ATOM 868 C CA . TYR A 1 104 ? -8.502 2.548 11.445 1.00 95.50 104 TYR A CA 1
ATOM 869 C C . TYR A 1 104 ? -8.606 3.435 10.195 1.00 95.50 104 TYR A C 1
ATOM 871 O O . TYR A 1 104 ? -8.611 2.916 9.077 1.00 95.50 104 TYR A O 1
ATOM 879 N N . ARG A 1 105 ? -8.661 4.763 10.360 1.00 95.31 105 ARG A N 1
ATOM 880 C CA . ARG A 1 105 ? -8.692 5.706 9.229 1.00 95.31 105 ARG A CA 1
ATOM 881 C C . ARG A 1 105 ? -7.443 5.587 8.371 1.00 95.31 105 ARG A C 1
ATOM 883 O O . ARG A 1 105 ? -7.572 5.419 7.166 1.00 95.31 105 ARG A O 1
ATOM 890 N N . THR A 1 106 ? -6.270 5.560 9.001 1.00 95.88 106 THR A N 1
ATOM 891 C CA . THR A 1 106 ? -4.985 5.368 8.318 1.00 95.88 106 THR A CA 1
ATOM 892 C C . THR A 1 106 ? -4.994 4.076 7.500 1.00 95.88 106 THR A C 1
ATOM 894 O O . THR A 1 106 ? -4.644 4.094 6.328 1.00 95.88 106 THR A O 1
ATOM 897 N N . MET A 1 107 ? -5.444 2.954 8.073 1.00 94.62 107 MET A N 1
ATOM 898 C CA . MET A 1 107 ? -5.547 1.681 7.348 1.00 94.62 107 MET A CA 1
ATOM 899 C C . MET A 1 107 ? -6.460 1.794 6.115 1.00 94.62 107 MET A C 1
ATOM 901 O O . MET A 1 107 ? -6.090 1.351 5.028 1.00 94.62 107 MET A O 1
ATOM 905 N N . ALA A 1 108 ? -7.642 2.400 6.273 1.00 93.62 108 ALA A N 1
ATOM 906 C CA . ALA A 1 108 ? -8.598 2.578 5.182 1.00 93.62 108 ALA A CA 1
ATOM 907 C C . ALA A 1 108 ? -8.063 3.507 4.077 1.00 93.62 108 ALA A C 1
ATOM 909 O O . ALA A 1 108 ? -8.225 3.207 2.895 1.00 93.62 108 ALA A O 1
ATOM 910 N N . GLU A 1 109 ? -7.405 4.605 4.454 1.00 94.75 109 GLU A N 1
ATOM 911 C CA . GLU A 1 109 ? -6.775 5.557 3.535 1.00 94.75 109 GLU A CA 1
ATOM 912 C C . GLU A 1 109 ? -5.637 4.903 2.749 1.00 94.75 109 GLU A C 1
ATOM 914 O O . GLU A 1 109 ? -5.629 4.978 1.522 1.00 94.75 109 GLU A O 1
ATOM 919 N N . MET A 1 110 ? -4.733 4.179 3.421 1.00 94.56 110 MET A N 1
ATOM 920 C CA . MET A 1 110 ? -3.626 3.495 2.744 1.00 94.56 110 MET A CA 1
ATOM 921 C C . MET A 1 110 ? -4.127 2.429 1.759 1.00 94.56 110 MET A C 1
ATOM 923 O O . MET A 1 110 ? -3.586 2.319 0.659 1.00 94.56 110 MET A O 1
ATOM 927 N N . ARG A 1 111 ? -5.211 1.701 2.077 1.00 91.31 111 ARG A N 1
ATOM 928 C CA . ARG A 1 111 ? -5.831 0.771 1.116 1.00 91.31 111 ARG A CA 1
ATOM 929 C C . ARG A 1 111 ? -6.367 1.493 -0.118 1.00 91.31 111 ARG A C 1
ATOM 931 O O . ARG A 1 111 ? -6.175 1.010 -1.232 1.00 91.31 111 ARG A O 1
ATOM 938 N N . ILE A 1 112 ? -7.055 2.622 0.061 1.00 89.88 112 ILE A N 1
ATOM 939 C CA . ILE A 1 112 ? -7.571 3.413 -1.064 1.00 89.88 112 ILE A CA 1
ATOM 940 C C . ILE A 1 112 ? -6.410 3.912 -1.928 1.00 89.88 112 ILE A C 1
ATOM 942 O O . ILE A 1 112 ? -6.445 3.730 -3.143 1.00 89.88 112 ILE A O 1
ATOM 946 N N . ASP A 1 113 ? -5.364 4.462 -1.313 1.00 90.62 113 ASP A N 1
ATOM 947 C CA . ASP A 1 113 ? -4.178 4.933 -2.028 1.00 90.62 113 ASP A CA 1
ATOM 948 C C . ASP A 1 113 ? -3.491 3.796 -2.797 1.00 90.62 113 ASP A C 1
ATOM 950 O O . ASP A 1 113 ? -3.124 3.977 -3.959 1.00 90.62 113 ASP A O 1
ATOM 954 N N . ARG A 1 114 ? -3.398 2.596 -2.207 1.00 89.06 114 ARG A N 1
ATOM 955 C CA . ARG A 1 114 ? -2.885 1.395 -2.883 1.00 89.06 114 ARG A CA 1
ATOM 956 C C . ARG A 1 114 ? -3.709 1.041 -4.122 1.00 89.06 114 ARG A C 1
ATOM 958 O O . ARG A 1 114 ? -3.136 0.791 -5.178 1.00 89.06 114 ARG A O 1
ATOM 965 N N . LEU A 1 115 ? -5.039 1.028 -4.011 1.00 86.19 115 LEU A N 1
ATOM 966 C CA . LEU A 1 115 ? -5.941 0.717 -5.130 1.00 86.19 115 LEU A CA 1
ATOM 967 C C . LEU A 1 115 ? -5.909 1.788 -6.229 1.00 86.19 115 LEU A C 1
ATOM 969 O O . LEU A 1 115 ? -6.045 1.468 -7.406 1.00 86.19 115 LEU A O 1
ATOM 973 N N . ILE A 1 116 ? -5.721 3.059 -5.869 1.00 85.12 116 ILE A N 1
ATOM 974 C CA . ILE A 1 116 ? -5.544 4.141 -6.844 1.00 85.12 116 ILE A CA 1
ATOM 975 C C . ILE A 1 116 ? -4.205 3.976 -7.570 1.00 85.12 116 ILE A C 1
ATOM 977 O O . ILE A 1 116 ? -4.147 4.101 -8.793 1.00 85.12 116 ILE A O 1
ATOM 981 N N . MET A 1 117 ? -3.135 3.666 -6.833 1.00 83.62 117 MET A N 1
ATOM 982 C CA . MET A 1 117 ? -1.802 3.481 -7.407 1.00 83.62 117 MET A CA 1
ATOM 983 C C . MET A 1 117 ? -1.672 2.208 -8.245 1.00 83.62 117 MET A C 1
ATOM 985 O O . MET A 1 117 ? -0.890 2.191 -9.190 1.00 83.62 117 MET A O 1
ATOM 989 N N . SER A 1 118 ? -2.460 1.162 -7.980 1.00 80.19 118 SER A N 1
ATOM 990 C CA . SER A 1 118 ? -2.465 -0.035 -8.8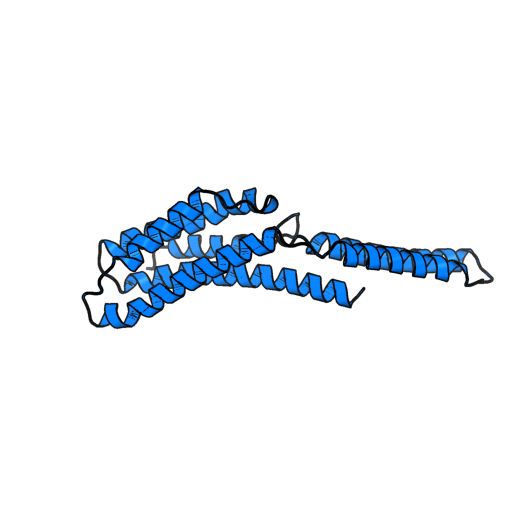30 1.00 80.19 118 SER A CA 1
ATOM 991 C C . SER A 1 118 ? -3.059 0.196 -10.221 1.00 80.19 118 SER A C 1
ATOM 993 O O . SER A 1 118 ? -2.837 -0.616 -11.113 1.00 80.19 118 SER A O 1
ATOM 995 N N . GLY A 1 119 ? -3.812 1.281 -10.424 1.00 74.00 119 GLY A N 1
ATOM 996 C CA . GLY A 1 119 ? -4.309 1.707 -11.737 1.00 74.00 119 GLY A CA 1
ATOM 997 C C . GLY A 1 119 ? -3.593 2.928 -12.314 1.00 74.00 119 GLY A C 1
ATOM 998 O O . GLY A 1 119 ? -3.979 3.411 -13.382 1.00 74.00 119 GLY A O 1
ATOM 999 N N . SER A 1 120 ? -2.597 3.476 -11.612 1.00 72.69 120 SER A N 1
ATOM 1000 C CA . SER A 1 120 ? -1.865 4.650 -12.081 1.00 72.69 120 SER A CA 1
ATOM 1001 C C . SER A 1 120 ? -0.741 4.240 -13.023 1.00 72.69 120 SER A C 1
ATOM 1003 O O . SER A 1 120 ? 0.092 3.420 -12.661 1.00 72.69 120 SER A O 1
ATOM 1005 N N . HIS A 1 121 ? -0.707 4.871 -14.193 1.00 73.69 121 HIS A N 1
ATOM 1006 C CA . HIS A 1 121 ? 0.354 4.736 -15.185 1.00 73.69 121 HIS A CA 1
ATOM 1007 C C . HIS A 1 121 ? 0.916 6.111 -15.524 1.00 73.69 121 HIS A C 1
ATOM 1009 O O . HIS A 1 121 ? 0.199 7.121 -15.447 1.00 73.69 121 HIS A O 1
ATOM 1015 N N . LEU A 1 122 ? 2.163 6.161 -15.984 1.00 78.75 122 LEU A N 1
ATOM 1016 C CA . LEU A 1 122 ? 2.715 7.362 -16.589 1.00 78.75 122 LEU A CA 1
ATOM 1017 C C . LEU A 1 122 ? 1.823 7.806 -17.764 1.00 78.75 122 LEU A C 1
ATOM 1019 O O . LEU A 1 122 ? 1.458 7.000 -18.628 1.00 78.75 122 LEU A O 1
ATOM 1023 N N . PRO A 1 123 ? 1.473 9.104 -17.848 1.00 83.69 123 PRO A N 1
ATOM 1024 C CA . PRO A 1 123 ? 0.717 9.629 -18.975 1.00 83.69 123 PRO A CA 1
ATOM 1025 C C . PRO A 1 123 ? 1.354 9.239 -20.313 1.00 83.69 123 PRO A C 1
ATOM 1027 O O . PRO A 1 123 ? 2.552 9.439 -20.515 1.00 83.69 123 PRO A O 1
ATOM 1030 N N . VAL A 1 124 ? 0.541 8.776 -21.269 1.00 83.25 124 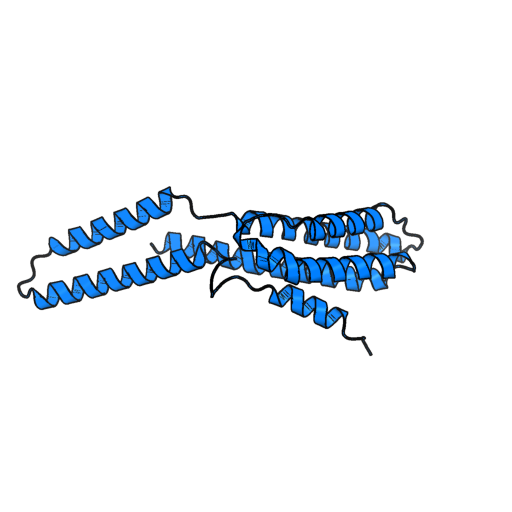VAL A N 1
ATOM 1031 C CA . VAL A 1 124 ? 0.985 8.324 -22.610 1.00 83.25 124 VAL A CA 1
ATOM 1032 C C . VAL A 1 124 ? 1.883 9.351 -23.316 1.00 83.25 124 VAL A C 1
ATOM 1034 O O . VAL A 1 124 ? 2.794 8.998 -24.064 1.00 83.25 124 VAL A O 1
ATOM 1037 N N . VAL A 1 125 ? 1.671 10.641 -23.044 1.00 86.88 125 VAL A N 1
ATOM 1038 C CA . VAL A 1 125 ? 2.487 11.741 -23.573 1.00 86.88 125 VAL A CA 1
ATOM 1039 C C . VAL A 1 125 ? 3.959 11.635 -23.148 1.00 86.88 125 VAL A C 1
ATOM 1041 O O . VAL A 1 125 ? 4.838 11.925 -23.959 1.00 86.88 125 VAL A O 1
ATOM 1044 N N . LEU A 1 126 ? 4.256 11.189 -21.921 1.00 85.88 126 LEU A N 1
ATOM 1045 C CA . LEU A 1 126 ? 5.633 11.008 -21.444 1.00 85.88 126 LEU A CA 1
ATOM 1046 C C . LEU A 1 126 ? 6.336 9.874 -22.197 1.00 85.88 126 LEU A C 1
ATOM 1048 O O . LEU A 1 126 ? 7.468 10.058 -22.645 1.00 85.88 126 LEU A O 1
ATOM 1052 N N . TYR A 1 127 ? 5.645 8.758 -22.439 1.00 83.69 127 TYR A N 1
ATOM 1053 C CA . TYR A 1 127 ? 6.154 7.675 -23.285 1.00 83.69 127 TYR A CA 1
ATOM 1054 C C . TYR A 1 127 ? 6.424 8.134 -24.718 1.00 83.69 127 TYR A C 1
ATOM 1056 O O . TYR A 1 127 ? 7.491 7.860 -25.272 1.00 83.69 127 TYR A O 1
ATOM 1064 N N . ALA A 1 128 ? 5.495 8.888 -25.311 1.00 86.38 128 ALA A N 1
ATOM 1065 C CA . ALA A 1 128 ? 5.676 9.440 -26.649 1.00 86.38 128 ALA A CA 1
ATOM 1066 C C . ALA A 1 128 ? 6.900 10.369 -26.714 1.00 86.38 128 ALA A C 1
ATOM 1068 O O . ALA A 1 128 ? 7.716 10.263 -27.635 1.00 86.38 128 ALA A O 1
ATOM 1069 N N . PHE A 1 129 ? 7.074 11.237 -25.713 1.00 88.62 129 PHE A N 1
ATOM 1070 C CA . PHE A 1 129 ? 8.228 12.128 -25.608 1.00 88.62 129 PHE A CA 1
ATOM 1071 C C . PHE A 1 129 ? 9.548 11.352 -25.488 1.00 88.62 129 PHE A C 1
ATOM 1073 O O . PHE A 1 129 ? 10.521 11.672 -26.172 1.00 88.62 129 PHE A O 1
ATOM 1080 N N . MET A 1 130 ? 9.577 10.293 -24.677 1.00 86.31 130 MET A N 1
ATOM 1081 C CA . MET A 1 130 ? 10.742 9.422 -24.512 1.00 86.31 130 MET A CA 1
ATOM 1082 C C . MET A 1 130 ? 11.157 8.720 -25.801 1.00 86.31 130 MET A C 1
ATOM 1084 O O . MET A 1 130 ? 12.328 8.774 -26.181 1.00 86.31 130 MET A O 1
ATOM 1088 N N . ILE A 1 131 ? 10.200 8.074 -26.470 1.00 87.94 131 ILE A N 1
ATOM 1089 C CA . ILE A 1 131 ? 10.438 7.352 -27.723 1.00 87.94 131 ILE A CA 1
ATOM 1090 C C . ILE A 1 131 ? 10.928 8.332 -28.794 1.00 87.94 131 ILE A C 1
ATOM 1092 O O . ILE A 1 131 ? 11.912 8.066 -29.483 1.00 87.94 131 ILE A O 1
ATOM 1096 N N . THR A 1 132 ? 10.307 9.509 -28.880 1.00 90.38 132 THR A N 1
ATOM 1097 C CA . THR A 1 132 ? 10.711 10.559 -29.824 1.00 90.38 132 THR A CA 1
ATOM 1098 C C . THR A 1 132 ? 12.133 11.051 -29.540 1.00 90.38 132 THR A C 1
ATOM 1100 O O . THR A 1 132 ? 12.953 11.119 -30.454 1.00 90.38 132 THR A O 1
ATOM 1103 N N . GLY A 1 133 ? 12.470 11.335 -28.277 1.00 88.31 133 GLY A N 1
ATOM 1104 C CA . GLY A 1 133 ? 13.814 11.767 -27.878 1.00 88.31 133 GLY A CA 1
ATOM 1105 C C . GLY A 1 133 ? 14.895 10.714 -28.145 1.00 88.31 133 GLY A C 1
ATOM 1106 O O . GLY A 1 133 ? 16.006 11.059 -28.559 1.00 88.31 133 GLY A O 1
ATOM 1107 N N . TYR A 1 134 ? 14.562 9.430 -27.976 1.00 88.12 134 TYR A N 1
ATOM 1108 C CA . TYR A 1 134 ? 15.421 8.313 -28.368 1.00 88.12 134 TYR A CA 1
ATOM 1109 C C . TYR A 1 134 ? 15.699 8.320 -29.876 1.00 88.12 134 TYR A C 1
ATOM 1111 O O . TYR A 1 134 ? 16.863 8.358 -30.278 1.00 88.12 134 TYR A O 1
ATOM 1119 N N . PHE A 1 135 ? 14.657 8.365 -30.714 1.00 89.75 135 PHE A N 1
ATOM 1120 C CA . PHE A 1 135 ? 14.823 8.385 -32.170 1.00 89.75 135 PHE A CA 1
ATOM 1121 C C . PHE A 1 135 ? 15.610 9.601 -32.654 1.00 89.75 135 PHE A C 1
ATOM 1123 O O . PHE A 1 135 ? 16.511 9.437 -33.470 1.00 89.75 135 PHE A O 1
ATOM 1130 N N . ILE A 1 136 ? 15.336 10.799 -32.126 1.00 91.38 136 ILE A N 1
ATOM 1131 C CA . ILE A 1 136 ? 16.092 12.013 -32.473 1.00 91.38 136 ILE A CA 1
ATOM 1132 C C . ILE A 1 136 ? 17.579 11.821 -32.166 1.00 91.38 136 ILE A C 1
ATOM 1134 O O . ILE A 1 136 ? 18.423 12.126 -33.004 1.00 91.38 136 ILE A O 1
ATOM 1138 N N . THR A 1 137 ? 17.902 11.275 -30.992 1.00 87.12 137 THR A N 1
ATOM 1139 C CA . THR A 1 137 ? 19.290 11.059 -30.560 1.00 87.12 137 THR A CA 1
ATOM 1140 C C . THR A 1 137 ? 20.003 10.030 -31.441 1.00 87.12 137 THR A C 1
ATOM 1142 O O . THR A 1 137 ? 21.140 10.247 -31.862 1.00 87.12 137 THR A O 1
ATOM 1145 N N . VAL A 1 138 ? 19.329 8.924 -31.769 1.00 85.81 138 VAL A N 1
ATOM 1146 C CA . VAL A 1 138 ? 19.863 7.888 -32.665 1.00 85.81 138 VAL A CA 1
ATOM 1147 C C . VAL A 1 138 ? 20.061 8.436 -34.078 1.00 85.81 138 VAL A C 1
ATOM 1149 O O . VAL A 1 138 ? 21.138 8.263 -34.646 1.00 85.81 138 VAL A O 1
ATOM 1152 N N . ILE A 1 139 ? 19.075 9.153 -34.625 1.00 86.81 139 ILE A N 1
ATOM 1153 C CA . ILE A 1 139 ? 19.164 9.792 -35.945 1.00 86.81 139 ILE A CA 1
ATOM 1154 C C . ILE A 1 139 ? 20.326 10.787 -35.976 1.00 86.81 139 ILE A C 1
ATOM 1156 O O . ILE A 1 139 ? 21.141 10.745 -36.894 1.00 86.81 139 ILE A O 1
ATOM 1160 N N . PHE A 1 140 ? 20.457 11.625 -34.946 1.00 83.69 140 PHE A N 1
ATOM 1161 C CA . PHE A 1 140 ? 21.553 12.583 -34.818 1.00 83.69 140 PHE A CA 1
ATOM 1162 C C . PHE A 1 140 ? 22.928 11.898 -34.779 1.00 83.69 140 PHE A C 1
ATOM 1164 O O . PHE A 1 140 ? 23.876 12.395 -35.382 1.00 83.69 140 PHE A O 1
ATOM 1171 N N . SER A 1 141 ? 23.040 10.718 -34.157 1.00 82.69 141 SER A N 1
ATOM 1172 C CA . SER A 1 141 ? 24.296 9.953 -34.140 1.00 82.69 141 SER A CA 1
ATOM 1173 C C . SER A 1 141 ? 24.783 9.548 -35.541 1.00 82.69 141 SER A C 1
ATOM 1175 O O . SER A 1 141 ? 25.989 9.447 -35.765 1.00 82.69 141 SER A O 1
ATOM 1177 N N . PHE A 1 142 ? 23.875 9.389 -36.513 1.00 79.06 142 PHE A N 1
ATOM 1178 C CA . PHE A 1 142 ? 24.241 9.091 -37.901 1.00 79.06 142 PHE A CA 1
ATOM 1179 C C . PHE A 1 142 ? 24.809 10.299 -38.661 1.00 79.06 142 PHE A C 1
ATOM 1181 O O . PHE A 1 142 ? 25.516 10.099 -39.647 1.00 79.06 142 PHE A O 1
ATOM 1188 N N . PHE A 1 143 ? 24.569 11.534 -38.202 1.00 79.69 143 PHE A N 1
ATOM 1189 C CA . PHE A 1 143 ? 25.147 12.742 -38.809 1.00 79.69 143 PHE A CA 1
ATOM 1190 C C . PHE A 1 143 ? 26.634 12.934 -38.474 1.00 79.69 143 PHE A C 1
ATOM 1192 O O . PHE A 1 143 ? 27.326 13.684 -39.166 1.00 79.69 143 PHE A O 1
ATOM 1199 N N . PHE A 1 144 ? 27.162 12.246 -37.457 1.00 72.62 144 PHE A N 1
ATOM 1200 C CA . PHE A 1 144 ? 28.595 12.244 -37.175 1.00 72.62 144 PHE A CA 1
ATOM 1201 C C . PHE A 1 144 ? 29.330 11.335 -38.165 1.00 72.62 144 PHE A C 1
ATOM 1203 O O . PHE A 1 144 ? 29.409 10.121 -37.987 1.00 72.62 144 PHE A O 1
ATOM 1210 N N . SER A 1 145 ? 29.895 11.935 -39.212 1.00 61.19 145 SER A N 1
ATOM 1211 C CA . SER A 1 145 ? 30.778 11.236 -40.148 1.00 61.19 145 SER A CA 1
ATOM 1212 C C . SER A 1 145 ? 32.124 10.960 -39.473 1.00 61.19 145 SER A C 1
ATOM 1214 O O . SER A 1 145 ? 32.929 11.869 -39.270 1.00 61.19 145 SER A O 1
ATOM 1216 N N . THR A 1 146 ? 32.366 9.708 -39.085 1.00 65.12 146 THR A N 1
ATOM 1217 C CA . THR A 1 146 ? 33.679 9.261 -38.594 1.00 65.12 146 THR A CA 1
ATOM 1218 C C . THR A 1 146 ? 34.372 8.435 -39.674 1.00 65.12 146 THR A C 1
ATOM 1220 O O . THR A 1 146 ? 33.733 7.650 -40.371 1.00 65.12 146 THR A O 1
ATOM 1223 N N . LEU A 1 147 ? 35.696 8.579 -39.815 1.00 62.91 147 LEU A N 1
ATOM 1224 C CA . LEU A 1 147 ? 36.485 7.879 -40.846 1.00 62.91 147 LEU A CA 1
ATOM 1225 C C . LEU A 1 147 ? 36.432 6.340 -40.741 1.00 62.91 147 LEU A C 1
ATOM 1227 O O . LEU A 1 147 ? 36.812 5.642 -41.679 1.00 62.91 147 LEU A O 1
ATOM 1231 N N . HIS A 1 148 ? 35.961 5.797 -39.613 1.00 77.56 148 HIS A N 1
ATOM 1232 C CA . HIS A 1 148 ? 35.872 4.364 -39.362 1.00 77.56 148 HIS A CA 1
ATOM 1233 C C . HIS A 1 148 ? 34.444 3.946 -38.996 1.00 77.56 148 HIS A C 1
ATOM 1235 O O . HIS A 1 148 ? 34.052 3.977 -37.830 1.00 77.56 148 HIS A O 1
ATOM 1241 N N . THR A 1 149 ? 33.703 3.429 -39.978 1.00 79.00 149 THR A N 1
ATOM 1242 C CA . THR A 1 149 ? 32.322 2.931 -39.828 1.00 79.00 149 THR A CA 1
ATOM 1243 C C . THR A 1 149 ? 32.157 1.930 -38.676 1.00 79.00 149 THR A C 1
ATOM 1245 O O . THR A 1 149 ? 31.133 1.927 -38.001 1.00 79.00 149 THR A O 1
ATOM 1248 N N . LYS A 1 150 ? 33.179 1.108 -38.387 1.00 82.06 150 LYS A N 1
ATOM 1249 C CA . LYS A 1 150 ? 33.164 0.162 -37.253 1.00 82.06 150 LYS A CA 1
ATOM 1250 C C . LYS A 1 150 ? 33.075 0.865 -35.893 1.00 82.06 150 LYS A C 1
ATOM 1252 O O . LYS A 1 150 ? 32.364 0.390 -35.014 1.00 82.06 150 LYS A O 1
ATOM 1257 N N . VAL A 1 151 ? 33.777 1.987 -35.729 1.00 83.56 151 VAL A N 1
ATOM 1258 C CA . VAL A 1 151 ? 33.754 2.784 -34.492 1.00 83.56 151 VAL A CA 1
ATOM 1259 C C . VAL A 1 151 ? 32.400 3.475 -34.349 1.00 83.56 151 VAL A C 1
ATOM 1261 O O . VAL A 1 151 ? 31.815 3.433 -33.273 1.00 83.56 151 VAL A O 1
ATOM 1264 N N . GLN A 1 152 ? 31.850 4.006 -35.446 1.00 82.31 152 GLN A N 1
ATOM 1265 C CA . GLN A 1 152 ? 30.509 4.596 -35.458 1.00 82.31 152 GLN A CA 1
ATOM 1266 C C . GLN A 1 152 ? 29.434 3.592 -35.029 1.00 82.31 152 GLN A C 1
ATOM 1268 O O . GLN A 1 152 ? 28.640 3.884 -34.140 1.00 82.31 152 GLN A O 1
ATOM 1273 N N . ILE A 1 153 ? 29.450 2.381 -35.600 1.00 84.50 153 ILE A N 1
ATOM 1274 C CA . ILE A 1 153 ? 28.510 1.313 -35.233 1.00 84.50 153 ILE A CA 1
ATOM 1275 C C . ILE A 1 153 ? 28.656 0.949 -33.752 1.00 84.50 153 ILE A C 1
ATOM 1277 O O . ILE A 1 153 ? 27.645 0.825 -33.064 1.00 84.50 153 ILE A O 1
ATOM 1281 N N . ALA A 1 154 ? 29.883 0.810 -33.241 1.00 86.81 154 ALA A N 1
ATOM 1282 C CA . ALA A 1 154 ? 30.116 0.494 -31.833 1.00 86.81 154 ALA A CA 1
ATOM 1283 C C . ALA A 1 154 ? 29.573 1.590 -30.895 1.00 86.81 154 ALA A C 1
ATOM 1285 O O . ALA A 1 154 ? 28.890 1.277 -29.921 1.00 86.81 154 ALA A O 1
ATOM 1286 N N . MET A 1 155 ? 29.809 2.867 -31.214 1.00 85.06 155 MET A N 1
ATOM 1287 C CA . MET A 1 155 ? 29.320 4.002 -30.422 1.00 85.06 155 MET A CA 1
ATOM 1288 C C . MET A 1 155 ? 27.791 4.104 -30.443 1.00 85.06 155 MET A C 1
ATOM 1290 O O . MET A 1 155 ? 27.173 4.210 -29.384 1.00 85.06 155 MET A O 1
ATOM 1294 N N . THR A 1 156 ? 27.167 4.016 -31.622 1.00 85.94 156 THR A N 1
ATOM 1295 C CA . THR A 1 156 ? 25.702 4.053 -31.750 1.00 85.94 156 THR A CA 1
ATOM 1296 C C 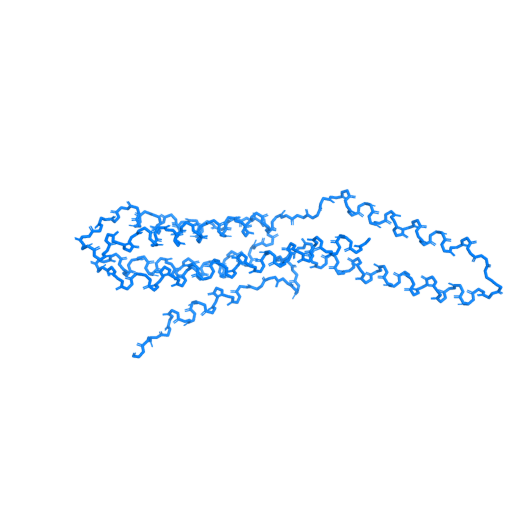. THR A 1 156 ? 25.048 2.845 -31.077 1.00 85.94 156 THR A C 1
ATOM 1298 O O . THR A 1 156 ? 24.016 3.001 -30.429 1.00 85.94 156 THR A O 1
ATOM 1301 N N . SER A 1 157 ? 25.659 1.657 -31.157 1.00 87.56 157 SER A N 1
ATOM 1302 C CA . SER A 1 157 ? 25.151 0.451 -30.485 1.00 87.56 157 SER A CA 1
ATOM 1303 C C . SER A 1 157 ? 25.202 0.589 -28.966 1.00 87.56 157 SER A C 1
ATOM 1305 O O . SER A 1 157 ? 24.223 0.279 -28.297 1.00 87.56 157 SER A O 1
ATOM 1307 N N . LEU A 1 158 ? 26.308 1.099 -28.414 1.00 89.31 158 LEU A N 1
ATOM 1308 C CA . LEU A 1 158 ? 26.438 1.313 -26.972 1.00 89.31 158 LEU A CA 1
ATOM 1309 C C . LEU A 1 158 ? 25.445 2.372 -26.468 1.00 89.31 158 LEU A C 1
ATOM 1311 O O . LEU A 1 158 ? 24.832 2.202 -25.412 1.00 89.31 158 LEU A O 1
ATOM 1315 N N . LEU A 1 159 ? 25.231 3.435 -27.248 1.00 87.19 159 LEU A N 1
ATOM 1316 C CA . LEU A 1 159 ? 24.233 4.457 -26.948 1.00 87.19 159 LEU A CA 1
ATOM 1317 C C . LEU A 1 159 ? 22.815 3.872 -26.977 1.00 87.19 159 LEU A C 1
ATOM 1319 O O . LEU A 1 159 ? 22.063 4.042 -26.021 1.00 87.19 159 LEU A O 1
ATOM 1323 N N . SER A 1 160 ? 22.465 3.139 -28.037 1.00 87.62 160 SER A N 1
ATOM 1324 C CA . SER A 1 160 ? 21.161 2.484 -28.183 1.00 87.62 160 SER A CA 1
ATOM 1325 C C . SER A 1 160 ? 20.899 1.479 -27.060 1.00 87.62 160 SER A C 1
ATOM 1327 O O . SER A 1 160 ? 19.829 1.518 -26.455 1.00 87.62 160 SER A O 1
ATOM 1329 N N . LEU A 1 161 ? 21.896 0.664 -26.700 1.00 90.88 161 LEU A N 1
ATOM 1330 C CA . LEU A 1 161 ? 21.816 -0.257 -25.568 1.00 90.88 161 LEU A CA 1
ATOM 1331 C C . LEU A 1 161 ? 21.542 0.485 -24.255 1.00 90.88 161 LEU A C 1
ATOM 1333 O O . LEU A 1 161 ? 20.685 0.069 -23.481 1.00 90.88 161 LEU A O 1
ATOM 1337 N N . SER A 1 162 ? 22.215 1.614 -24.026 1.00 87.62 162 SER A N 1
ATOM 1338 C CA . SER A 1 162 ? 21.991 2.441 -22.834 1.00 87.62 162 SER A CA 1
ATOM 1339 C C . SER A 1 162 ? 20.548 2.957 -22.767 1.00 87.62 162 SER A C 1
ATOM 1341 O O . SER A 1 162 ? 19.916 2.905 -21.715 1.00 87.62 162 SER A O 1
ATOM 1343 N N . PHE A 1 163 ? 19.988 3.406 -23.896 1.00 87.94 163 PHE A N 1
ATOM 1344 C CA . PHE A 1 163 ? 18.582 3.812 -23.976 1.00 87.94 163 PHE A CA 1
ATOM 1345 C C . PHE A 1 163 ? 17.618 2.645 -23.764 1.00 87.94 163 PHE A C 1
ATOM 1347 O O . PHE A 1 163 ? 16.616 2.810 -23.071 1.00 87.94 163 PHE A O 1
ATOM 1354 N N . MET A 1 164 ? 17.921 1.479 -24.335 1.00 86.81 164 MET A N 1
ATOM 1355 C CA . MET A 1 164 ? 17.107 0.276 -24.187 1.00 86.81 164 MET A CA 1
ATOM 1356 C C . MET A 1 164 ? 17.047 -0.179 -22.726 1.00 86.81 164 MET A C 1
ATOM 1358 O O . MET A 1 164 ? 15.965 -0.494 -22.247 1.00 86.81 164 MET A O 1
ATOM 1362 N N . LEU A 1 165 ? 18.169 -0.136 -21.998 1.00 88.50 165 LEU A N 1
ATOM 1363 C CA . LEU A 1 165 ? 18.210 -0.441 -20.564 1.00 88.50 165 LEU A CA 1
ATOM 1364 C C . LEU A 1 165 ? 17.368 0.540 -19.738 1.00 88.50 165 LEU A C 1
ATOM 1366 O O . LEU A 1 165 ? 16.638 0.118 -18.847 1.00 88.50 165 LEU A O 1
ATOM 1370 N N . ILE A 1 166 ? 17.425 1.839 -20.051 1.00 86.75 166 ILE A N 1
ATOM 1371 C CA . ILE A 1 166 ? 16.615 2.849 -19.352 1.00 86.75 166 ILE A CA 1
ATOM 1372 C C . ILE A 1 166 ? 15.119 2.663 -19.646 1.00 86.75 166 ILE A C 1
ATOM 1374 O O . ILE A 1 166 ? 14.301 2.766 -18.738 1.00 86.75 166 ILE A O 1
ATOM 1378 N N . LEU A 1 167 ? 14.751 2.383 -20.900 1.00 83.94 167 LEU A N 1
ATOM 1379 C CA . LEU A 1 167 ? 13.363 2.102 -21.277 1.00 83.94 167 LEU A CA 1
ATOM 1380 C C . LEU A 1 167 ? 12.844 0.830 -20.607 1.00 83.94 167 LEU A C 1
ATOM 1382 O O . LEU A 1 167 ? 11.726 0.825 -20.105 1.00 83.94 167 LEU A O 1
ATOM 1386 N N . PHE A 1 168 ? 13.664 -0.221 -20.573 1.00 83.94 168 PHE A N 1
ATOM 1387 C CA . PHE A 1 168 ? 13.348 -1.462 -19.877 1.00 83.94 168 PHE A CA 1
ATOM 1388 C C . PHE A 1 168 ? 13.082 -1.218 -18.389 1.00 83.94 168 PHE A C 1
ATOM 1390 O O . PHE A 1 168 ? 12.082 -1.703 -17.865 1.00 83.94 168 PHE A O 1
ATOM 1397 N N . LEU A 1 169 ? 13.933 -0.423 -17.731 1.00 83.44 169 LEU A N 1
ATOM 1398 C CA . LEU A 1 169 ? 13.750 -0.062 -16.328 1.00 83.44 169 LEU A CA 1
ATOM 1399 C C . LEU A 1 169 ? 12.414 0.661 -16.108 1.00 83.44 169 LEU A C 1
ATOM 1401 O O . LEU A 1 169 ? 11.659 0.257 -15.235 1.00 83.44 169 LEU A O 1
ATOM 1405 N N . ILE A 1 170 ? 12.099 1.659 -16.940 1.00 83.12 170 ILE A N 1
ATOM 1406 C CA . ILE A 1 170 ? 10.861 2.442 -16.807 1.00 83.12 170 ILE A CA 1
ATOM 1407 C C . ILE A 1 170 ? 9.618 1.583 -17.040 1.00 83.12 170 ILE A C 1
ATOM 1409 O O . ILE A 1 170 ? 8.650 1.672 -16.304 1.00 83.12 170 ILE A O 1
ATOM 1413 N N . ILE A 1 171 ? 9.628 0.709 -18.048 1.00 77.81 171 ILE A N 1
ATOM 1414 C CA . ILE A 1 171 ? 8.492 -0.194 -18.297 1.00 77.81 171 ILE A CA 1
ATOM 1415 C C . ILE A 1 171 ? 8.293 -1.167 -17.127 1.00 77.81 171 ILE A C 1
ATOM 1417 O O . ILE A 1 171 ? 7.165 -1.529 -16.815 1.00 77.81 171 ILE A O 1
ATOM 1421 N N . THR A 1 172 ? 9.385 -1.592 -16.491 1.00 77.06 172 THR A N 1
ATOM 1422 C CA . THR A 1 172 ? 9.334 -2.510 -15.347 1.00 77.06 172 THR A CA 1
ATOM 1423 C C . THR A 1 172 ? 8.832 -1.822 -14.075 1.00 77.06 172 THR A C 1
ATOM 1425 O O . THR A 1 172 ? 8.237 -2.484 -13.235 1.00 77.06 172 THR A O 1
ATOM 1428 N N . MET A 1 173 ? 9.079 -0.520 -13.916 1.00 77.69 173 MET A N 1
ATOM 1429 C CA . MET A 1 173 ? 8.745 0.234 -12.703 1.00 77.69 173 MET A CA 1
ATOM 1430 C C . MET A 1 173 ? 7.414 1.003 -12.794 1.00 77.69 173 MET A C 1
ATOM 1432 O O . MET A 1 173 ? 6.785 1.190 -11.754 1.00 77.69 173 MET A O 1
ATOM 1436 N N . ASP A 1 174 ? 6.936 1.328 -14.005 1.00 76.88 174 ASP A N 1
ATOM 1437 C CA . ASP A 1 174 ? 5.658 2.038 -14.243 1.00 76.88 174 ASP A CA 1
ATOM 1438 C C . ASP A 1 174 ? 4.442 1.316 -13.653 1.00 76.88 174 ASP A C 1
ATOM 1440 O O . ASP A 1 174 ? 3.431 1.931 -13.321 1.00 76.88 174 ASP A O 1
ATOM 1444 N N . LEU A 1 175 ? 4.549 -0.001 -13.494 1.00 73.19 175 LEU A N 1
ATOM 1445 C CA . LEU A 1 175 ? 3.551 -0.841 -12.855 1.00 73.19 175 LEU A CA 1
ATOM 1446 C C . LEU A 1 175 ? 4.094 -1.387 -11.531 1.00 73.19 175 LEU A C 1
ATOM 1448 O O . LEU A 1 175 ? 4.522 -2.539 -11.468 1.00 73.19 175 LEU A O 1
ATOM 1452 N N . PRO A 1 176 ? 4.044 -0.610 -10.434 1.00 72.06 176 PRO A N 1
ATOM 1453 C CA . PRO A 1 176 ? 4.657 -1.016 -9.175 1.00 72.06 176 PRO A CA 1
ATOM 1454 C C . PRO A 1 176 ? 4.022 -2.277 -8.588 1.00 72.06 176 PRO A C 1
ATOM 1456 O O . PRO A 1 176 ? 4.670 -2.970 -7.820 1.00 72.06 176 PRO A O 1
ATOM 1459 N N . PHE A 1 177 ? 2.779 -2.608 -8.944 1.00 68.12 177 PHE A N 1
ATOM 1460 C CA . PHE A 1 177 ? 2.084 -3.799 -8.448 1.00 68.12 177 PHE A CA 1
ATOM 1461 C C . PHE A 1 177 ? 2.004 -4.946 -9.471 1.00 68.12 177 PHE A C 1
ATOM 1463 O O . PHE A 1 177 ? 1.426 -5.978 -9.145 1.00 68.12 177 PHE A O 1
ATOM 1470 N N . SER A 1 178 ? 2.589 -4.807 -10.672 1.00 66.31 178 SER A N 1
ATOM 1471 C CA . SER A 1 178 ? 2.552 -5.840 -11.721 1.00 66.31 178 SER A CA 1
ATOM 1472 C C . SER A 1 178 ? 3.946 -6.264 -12.188 1.00 66.31 178 SER A C 1
ATOM 1474 O O . SER A 1 178 ? 4.818 -5.435 -12.416 1.00 66.31 178 SER A O 1
ATOM 1476 N N . GLY A 1 179 ? 4.132 -7.567 -12.423 1.00 62.03 179 GLY A N 1
ATOM 1477 C CA . GLY A 1 179 ? 5.380 -8.144 -12.944 1.00 62.03 179 GLY A CA 1
ATOM 1478 C C . GLY A 1 179 ? 6.309 -8.711 -11.864 1.00 62.03 179 GLY A C 1
ATOM 1479 O O . GLY A 1 179 ? 6.006 -8.660 -10.679 1.00 62.03 179 GLY A O 1
ATOM 1480 N N . ASP A 1 180 ? 7.449 -9.269 -12.282 1.00 57.62 180 ASP A N 1
ATOM 1481 C CA . ASP A 1 180 ? 8.360 -10.028 -11.403 1.00 57.62 180 ASP A CA 1
ATOM 1482 C C . ASP A 1 180 ? 9.050 -9.174 -10.316 1.00 57.62 180 ASP A C 1
ATOM 1484 O O . ASP A 1 180 ? 9.543 -9.720 -9.332 1.00 57.62 180 ASP A O 1
ATOM 1488 N N . ASN A 1 181 ? 9.073 -7.843 -10.472 1.00 60.38 181 ASN A N 1
ATOM 1489 C CA . ASN A 1 181 ? 9.669 -6.888 -9.525 1.00 60.38 181 ASN A CA 1
ATOM 1490 C C . ASN A 1 181 ? 8.615 -5.998 -8.837 1.00 60.38 181 ASN A C 1
ATOM 1492 O O . ASN A 1 181 ? 8.899 -4.852 -8.492 1.00 60.38 181 ASN A O 1
ATOM 1496 N N . SER A 1 182 ? 7.388 -6.495 -8.678 1.00 76.44 182 SER A N 1
ATOM 1497 C CA . SER A 1 182 ? 6.304 -5.755 -8.032 1.00 76.44 182 S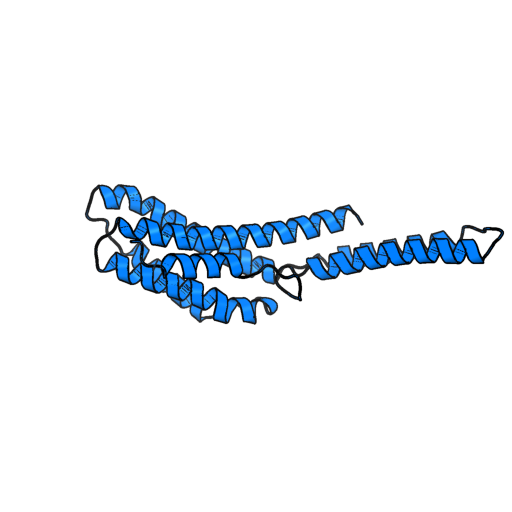ER A CA 1
ATOM 1498 C C . SER A 1 182 ? 6.523 -5.571 -6.526 1.00 76.44 182 SER A C 1
ATOM 1500 O O . SER A 1 182 ? 7.123 -6.416 -5.859 1.00 76.44 182 SER A O 1
ATOM 1502 N N . VAL A 1 183 ? 5.930 -4.520 -5.965 1.00 79.12 183 VAL A N 1
ATOM 1503 C CA . VAL A 1 183 ? 5.761 -4.319 -4.527 1.00 79.12 183 VAL A CA 1
ATOM 1504 C C . VAL A 1 183 ? 5.069 -5.540 -3.913 1.00 79.12 183 VAL A C 1
ATOM 1506 O O . VAL A 1 183 ? 3.997 -5.972 -4.344 1.00 79.12 183 VAL A O 1
ATOM 1509 N N . SER A 1 184 ? 5.709 -6.106 -2.893 1.00 83.00 184 SER A N 1
ATOM 1510 C CA . SER A 1 184 ? 5.294 -7.350 -2.243 1.00 83.00 184 SER A CA 1
ATOM 1511 C C . SER A 1 184 ? 4.235 -7.127 -1.156 1.00 83.00 184 SER A C 1
ATOM 1513 O O . SER A 1 184 ? 4.228 -6.096 -0.481 1.00 83.00 184 SER A O 1
ATOM 1515 N N . SER A 1 185 ? 3.386 -8.135 -0.932 1.00 86.25 185 SER A N 1
ATOM 1516 C CA . SER A 1 185 ? 2.477 -8.245 0.220 1.00 86.25 185 SER A CA 1
ATOM 1517 C C . SER A 1 185 ? 3.195 -8.583 1.532 1.00 86.25 185 SER A C 1
ATOM 1519 O O . SER A 1 185 ? 2.564 -8.605 2.593 1.00 86.25 185 SER A O 1
ATOM 1521 N N . GLU A 1 186 ? 4.506 -8.836 1.484 1.00 87.38 186 GLU A N 1
ATOM 1522 C CA . GLU A 1 186 ? 5.331 -9.284 2.612 1.00 87.38 186 GLU A CA 1
ATOM 1523 C C . GLU A 1 186 ? 5.158 -8.465 3.907 1.00 87.38 186 GLU A C 1
ATOM 1525 O O . GLU A 1 186 ? 5.077 -9.087 4.974 1.00 87.38 186 GLU A O 1
ATOM 1530 N N . PRO A 1 187 ? 5.039 -7.118 3.892 1.00 89.25 187 PRO A N 1
ATOM 1531 C CA . PRO A 1 187 ? 4.786 -6.365 5.121 1.00 89.25 187 PRO A CA 1
ATOM 1532 C C . PRO A 1 187 ? 3.485 -6.788 5.821 1.00 89.25 187 PRO A C 1
ATOM 1534 O O . PRO A 1 187 ? 3.468 -6.973 7.038 1.00 89.25 187 PRO A O 1
ATOM 1537 N N . ILE A 1 188 ? 2.407 -7.010 5.062 1.00 88.81 188 ILE A N 1
ATOM 1538 C CA . ILE A 1 188 ? 1.106 -7.437 5.601 1.00 88.81 188 ILE A CA 1
ATOM 1539 C C . ILE A 1 188 ? 1.192 -8.886 6.099 1.00 88.81 188 ILE A C 1
ATOM 1541 O O . ILE A 1 188 ? 0.710 -9.198 7.188 1.00 88.81 188 ILE A O 1
ATOM 1545 N N . GLU A 1 189 ? 1.861 -9.769 5.356 1.00 90.06 189 GLU A N 1
ATOM 1546 C CA . GLU A 1 189 ? 2.095 -11.157 5.781 1.00 90.06 189 GLU A CA 1
ATOM 1547 C C . GLU A 1 189 ? 2.899 -11.251 7.079 1.00 90.06 189 GLU A C 1
ATOM 1549 O O . GLU A 1 189 ? 2.613 -12.090 7.936 1.00 90.06 189 GLU A O 1
ATOM 1554 N N . THR A 1 190 ? 3.902 -10.388 7.231 1.00 89.81 190 THR A N 1
ATOM 1555 C CA . THR A 1 190 ? 4.740 -10.314 8.430 1.00 89.81 190 THR A CA 1
ATOM 1556 C C . THR A 1 190 ? 3.903 -9.941 9.648 1.00 89.81 190 THR A C 1
ATOM 1558 O O . THR A 1 190 ? 4.002 -10.598 10.683 1.00 89.81 190 THR A O 1
ATOM 1561 N N . VAL A 1 191 ? 3.002 -8.966 9.508 1.00 89.38 191 VAL A N 1
ATOM 1562 C CA . VAL A 1 191 ? 2.070 -8.580 10.575 1.00 89.38 191 VAL A CA 1
ATOM 1563 C C . VAL A 1 191 ? 1.104 -9.717 10.919 1.00 89.38 191 VAL A C 1
ATOM 1565 O O . VAL A 1 191 ? 0.918 -10.016 12.096 1.00 89.38 191 VAL A O 1
ATOM 1568 N N . ILE A 1 192 ? 0.548 -10.428 9.929 1.00 89.12 192 ILE A N 1
ATOM 1569 C CA . ILE A 1 192 ? -0.308 -11.605 10.182 1.00 89.12 192 ILE A CA 1
ATOM 1570 C C . ILE A 1 192 ? 0.451 -12.676 10.979 1.00 89.12 192 ILE A C 1
ATOM 1572 O O . ILE A 1 192 ? -0.106 -13.271 11.905 1.00 89.12 192 ILE A O 1
ATOM 1576 N N . LYS A 1 193 ? 1.719 -12.933 10.629 1.00 88.88 193 LYS A N 1
ATOM 1577 C CA . LYS A 1 193 ? 2.576 -13.882 11.353 1.00 88.88 193 LYS A CA 1
ATOM 1578 C C . LYS A 1 193 ? 2.821 -13.415 12.785 1.00 88.88 193 LYS A C 1
ATOM 1580 O O . LYS A 1 193 ? 2.647 -14.222 13.689 1.00 88.88 193 LYS A O 1
ATOM 1585 N N . HIS A 1 194 ? 3.158 -12.142 12.999 1.00 86.38 194 HIS A N 1
ATOM 1586 C CA . HIS A 1 194 ? 3.359 -11.586 14.340 1.00 86.38 194 HIS A CA 1
ATOM 1587 C C . HIS A 1 194 ? 2.105 -11.679 15.212 1.00 86.38 194 HIS A C 1
ATOM 1589 O O . HIS A 1 194 ? 2.203 -12.146 16.340 1.00 86.38 194 HIS A O 1
ATOM 1595 N N . ILE A 1 195 ? 0.929 -11.338 14.676 1.00 85.75 195 ILE A N 1
ATOM 1596 C CA . ILE A 1 195 ? -0.348 -11.427 15.402 1.00 85.75 195 ILE A CA 1
ATOM 1597 C C . ILE A 1 195 ? -0.682 -12.878 15.800 1.00 85.75 195 ILE A C 1
ATOM 1599 O O . ILE A 1 195 ? -1.232 -13.125 16.871 1.00 85.75 195 ILE A O 1
ATOM 1603 N N . ASN A 1 196 ? -0.361 -13.855 14.945 1.00 77.06 196 ASN A N 1
ATOM 1604 C CA . ASN A 1 196 ? -0.620 -15.272 15.222 1.00 77.06 196 ASN A CA 1
ATOM 1605 C C . ASN A 1 196 ? 0.387 -15.916 16.186 1.00 77.06 196 ASN A C 1
ATOM 1607 O O . ASN A 1 196 ? 0.141 -17.038 16.636 1.00 77.06 196 ASN A O 1
ATOM 1611 N N . ILE A 1 197 ? 1.518 -15.270 16.484 1.00 70.44 197 ILE A N 1
ATOM 1612 C CA . ILE A 1 197 ? 2.465 -15.781 17.476 1.00 70.44 197 ILE A CA 1
ATOM 1613 C C . ILE A 1 197 ? 1.911 -15.422 18.861 1.00 70.44 197 ILE A C 1
ATOM 1615 O O . ILE A 1 197 ? 1.828 -14.239 19.188 1.00 70.44 197 ILE A O 1
ATOM 1619 N N . PRO A 1 198 ? 1.532 -16.403 19.702 1.00 51.44 198 PRO A N 1
ATOM 1620 C CA . PRO A 1 198 ? 1.114 -16.106 21.064 1.00 51.44 198 PRO A CA 1
ATOM 1621 C C . PRO A 1 198 ? 2.281 -15.446 21.805 1.00 51.44 198 PRO A C 1
ATOM 1623 O O . PRO A 1 198 ? 3.361 -16.029 21.914 1.00 51.44 198 PRO A O 1
ATOM 1626 N N . HIS A 1 199 ? 2.072 -14.222 22.292 1.00 50.94 199 HIS A N 1
ATOM 1627 C CA . HIS A 1 199 ? 3.040 -13.562 23.160 1.00 50.94 199 HIS A CA 1
ATOM 1628 C C . HIS A 1 199 ? 3.178 -14.376 24.467 1.00 50.94 199 HIS A C 1
ATOM 1630 O O . HIS A 1 199 ? 2.147 -14.670 25.082 1.00 50.94 199 HIS A O 1
ATOM 1636 N N . PRO A 1 200 ? 4.402 -14.794 24.848 1.00 37.59 200 PRO A N 1
ATOM 1637 C CA . PRO A 1 200 ? 4.660 -15.561 26.068 1.00 37.59 200 PRO A CA 1
ATOM 1638 C C . PRO A 1 200 ? 4.440 -14.752 27.352 1.00 37.59 200 PRO A C 1
ATOM 1640 O O . PRO A 1 200 ? 4.583 -13.507 27.314 1.00 37.59 200 PRO A O 1
#

Mean predicted aligned error: 7.4 Å

Nearest PDB structures (foldseek):
  6iv1-assembly1_B  TM=7.755E-01  e=1.307E-02  Klebsiella pneumoniae IS53
  3zx6-assembly1_A  TM=2.176E-01  e=8.483E+00  Archaeoglobus fulgidus DSM 4304
  3ja6-assembly1_I  TM=1.858E-01  e=7.369E+00  Escherichia coli

Sequence (200 aa):
MAFIVSVDYESFRKAEDIVFKEANAVEKIHNDLAIFGEPFKSEVSREIVNYAKSVVENEWVEINHSKPHNSADKLLERIRVHIYTYEPKTEREKFFYPFLLENYRTMAEMRIDRLIMSGSHLPVVLYAFMITGYFITVIFSFFFSTLHTKVQIAMTSLLSLSFMLILFLIITMDLPFSGDNSVSSEPIETVIKHINIPHP

InterPro domains:
  IPR025333 Protein of unknown function DUF4239 [PF14023] (1-187)

Secondary structure (DSSP, 8-state):
-HHHHHHHHHHHHHHHHHHHHHHHHHHHHHHHGGGSPTTHHHHHHHHHHHHHHHIIIIIHHHGGGT---HHHHHHHHHHHHHHHH----SHHHHHHHHHHHHHHHHHHHHHHHHHHHTT----HHHHHHHHHHHHHHHHHHHH---S-HHHHHHHHHHHHHHHHHHHHHHHHHS-TTSSTTPPPSHHHHHHHHHHHS---

Organism: NCBI:txid1609969